Protein AF-A0AAN7K8N2-F1 (afdb_monomer)

Sequence (177 aa):
MSTATYPPPPPYYRLYKDYHQDPQSAPEPPPPIEGTYVCFGGNYTTDDVLPSLEEQGVRQLYPPGPNVDFKKELRSLNRELQLHFLELADVLVERPSQYARRVEEISLIFKNLHHLLNSLRPHQARATIIHILELQIQRRKQAIEDIKSLPAASLTLVQVVPGTLPRNGAHNRNSWL

Organism: NCBI:txid236973

Solvent-accessible surface area (backbone atoms only — not comparable to full-atom values): 11265 Å² total; per-residue (Å²): 132,91,75,70,96,61,81,79,78,72,76,68,69,70,51,51,75,53,35,92,82,35,74,79,60,37,78,76,79,78,76,82,82,79,52,77,46,78,54,98,90,40,83,45,60,65,68,96,64,86,78,54,51,65,82,71,75,39,80,75,88,65,82,88,67,96,80,64,59,59,72,61,51,51,51,51,50,52,53,51,46,52,52,50,53,52,52,40,55,52,31,54,72,77,44,53,89,56,42,64,63,46,52,51,54,48,51,49,49,48,53,47,50,52,49,57,54,58,70,43,45,68,59,50,52,51,53,50,52,52,52,53,51,52,53,51,52,51,52,52,51,50,52,52,51,54,59,59,47,50,60,58,55,50,51,54,54,58,69,70,64,78,83,87,76,86,81,81,75,90,80,90,79,90,80,94,128

Structure (mmCIF, N/CA/C/O backbone):
data_AF-A0AAN7K8N2-F1
#
_entry.id   AF-A0AAN7K8N2-F1
#
lo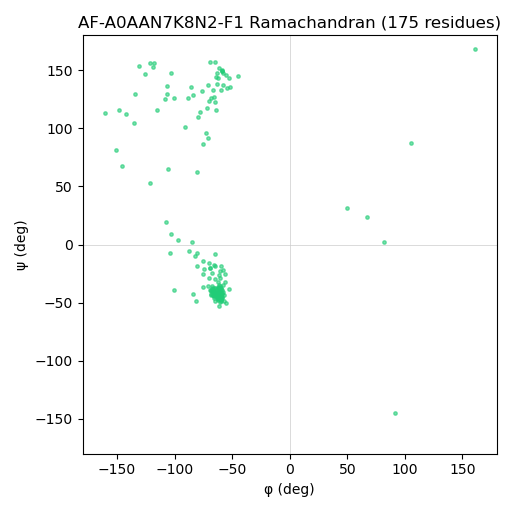op_
_atom_site.group_PDB
_atom_site.id
_atom_site.type_symbol
_atom_site.label_atom_id
_atom_site.label_alt_id
_atom_site.label_comp_id
_atom_site.label_asym_id
_atom_site.label_entity_id
_atom_site.label_seq_id
_atom_site.pdbx_PDB_ins_code
_atom_site.Cartn_x
_atom_site.Cartn_y
_atom_site.Cartn_z
_atom_site.occupancy
_atom_site.B_iso_or_equiv
_atom_site.auth_seq_id
_atom_site.auth_comp_id
_atom_site.auth_asym_id
_atom_site.auth_atom_id
_atom_site.pdbx_PDB_model_num
ATOM 1 N N . MET A 1 1 ? -39.149 8.454 -28.622 1.00 46.94 1 MET A N 1
ATOM 2 C CA . MET A 1 1 ? -37.875 9.148 -28.902 1.00 46.94 1 MET A CA 1
ATOM 3 C C . MET A 1 1 ? -36.758 8.265 -28.381 1.00 46.94 1 MET A C 1
ATOM 5 O O . MET A 1 1 ? -36.717 8.016 -27.187 1.00 46.94 1 MET A O 1
ATOM 9 N N . SER A 1 2 ? -35.958 7.681 -29.270 1.00 52.62 2 SER A N 1
ATOM 10 C CA . SER A 1 2 ? -34.887 6.743 -28.919 1.00 52.62 2 SER A CA 1
ATOM 11 C C . SER A 1 2 ? -33.727 7.496 -28.268 1.00 52.62 2 SER A C 1
ATOM 13 O O . SER A 1 2 ? -32.896 8.082 -28.958 1.00 52.62 2 SER A O 1
ATOM 15 N N . THR A 1 3 ? -33.687 7.521 -26.940 1.00 64.00 3 THR A N 1
ATOM 16 C CA . THR A 1 3 ? -32.540 8.029 -26.184 1.00 64.00 3 THR A CA 1
ATOM 17 C C . THR A 1 3 ? -31.474 6.939 -26.164 1.00 64.00 3 THR A C 1
ATOM 19 O O . THR A 1 3 ? -31.680 5.889 -25.556 1.00 64.00 3 THR A O 1
ATOM 22 N N . ALA A 1 4 ? -30.367 7.143 -26.876 1.00 70.81 4 ALA A N 1
ATOM 23 C CA . ALA A 1 4 ? -29.234 6.225 -26.824 1.00 70.81 4 ALA A CA 1
ATOM 24 C C . ALA A 1 4 ? -28.722 6.090 -25.377 1.00 70.81 4 ALA A C 1
ATOM 26 O O . ALA A 1 4 ? -28.613 7.083 -24.663 1.00 70.81 4 ALA A O 1
ATOM 27 N N . THR A 1 5 ? -28.404 4.863 -24.954 1.00 82.25 5 THR A N 1
ATOM 28 C CA . THR A 1 5 ? -27.908 4.530 -23.603 1.00 82.25 5 THR A CA 1
ATOM 29 C C . THR A 1 5 ? -26.535 5.136 -23.292 1.00 82.25 5 THR A C 1
ATOM 31 O O . THR A 1 5 ? -26.169 5.256 -22.126 1.00 82.25 5 THR A O 1
ATOM 34 N N . TYR A 1 6 ? -25.783 5.548 -24.316 1.00 84.38 6 TYR A N 1
ATOM 35 C CA . TYR A 1 6 ? -24.436 6.099 -24.182 1.00 84.38 6 TYR A CA 1
ATOM 36 C C . TYR A 1 6 ? -24.327 7.470 -24.855 1.00 84.38 6 TYR A C 1
ATOM 38 O O . TYR A 1 6 ? -24.985 7.697 -25.878 1.00 84.38 6 TYR A O 1
ATOM 46 N N . PRO A 1 7 ? -23.501 8.382 -24.307 1.00 85.50 7 PRO A N 1
ATOM 47 C CA . PRO A 1 7 ? -23.274 9.679 -24.921 1.00 85.50 7 PRO A CA 1
ATOM 48 C C . PRO A 1 7 ? -22.622 9.511 -26.302 1.00 85.50 7 PRO A C 1
ATOM 50 O O . PRO A 1 7 ? -21.841 8.577 -26.509 1.00 85.50 7 PRO A O 1
ATOM 53 N N . PRO A 1 8 ? -22.917 10.408 -27.259 1.00 85.19 8 PRO A N 1
ATOM 54 C CA . PRO A 1 8 ? -22.216 10.417 -28.533 1.00 85.19 8 PRO A CA 1
ATOM 55 C C . PRO A 1 8 ? -20.716 10.676 -28.311 1.00 85.19 8 PRO A C 1
ATOM 57 O O . PRO A 1 8 ? -20.343 11.343 -27.340 1.00 85.19 8 PRO A O 1
ATOM 60 N N . PRO A 1 9 ? -19.847 10.179 -29.207 1.00 86.81 9 PRO A N 1
ATOM 61 C CA . PRO A 1 9 ? -18.417 10.422 -29.100 1.00 86.81 9 PRO A CA 1
ATOM 62 C C . PRO A 1 9 ? -18.118 11.931 -29.126 1.00 86.81 9 PRO A C 1
ATOM 64 O O . PRO A 1 9 ? -18.835 12.690 -29.792 1.00 86.81 9 PRO A O 1
ATOM 67 N N . PRO A 1 10 ? -17.047 12.381 -28.446 1.00 86.25 10 PRO A N 1
ATOM 68 C CA . PRO A 1 10 ? -16.622 13.774 -28.481 1.00 86.25 10 PRO A CA 1
ATOM 69 C C . PRO A 1 10 ? -16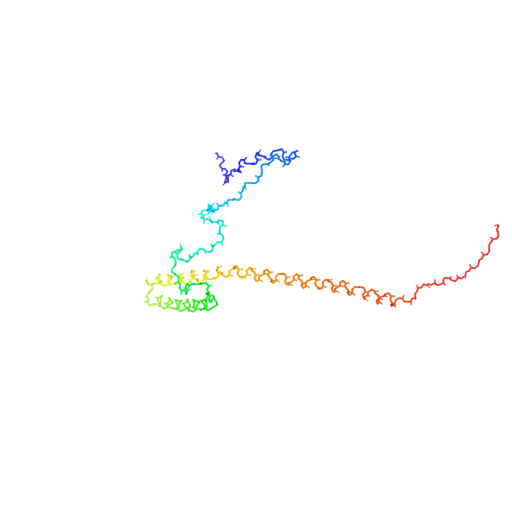.454 14.282 -29.921 1.00 86.25 10 PRO A C 1
ATOM 71 O O . PRO A 1 10 ? -15.949 13.542 -30.766 1.00 86.25 10 PRO A O 1
ATOM 74 N N . PRO A 1 11 ? -16.800 15.546 -30.225 1.00 87.56 11 PRO A N 1
ATOM 75 C CA . PRO A 1 11 ? -16.830 16.069 -31.595 1.00 87.56 11 PRO A CA 1
ATOM 76 C C . PRO A 1 11 ? -15.455 16.127 -32.286 1.00 87.56 11 PRO A C 1
ATOM 78 O O . PRO A 1 11 ? -15.394 16.378 -33.491 1.00 87.56 11 PRO A O 1
ATOM 81 N N . TYR A 1 12 ? -14.366 15.865 -31.554 1.00 83.62 12 TYR A N 1
ATOM 82 C CA . TYR A 1 12 ? -12.986 15.869 -32.043 1.00 83.62 12 TYR A CA 1
ATOM 83 C C . TYR A 1 12 ? -12.737 14.902 -33.208 1.00 83.62 12 TYR A C 1
ATOM 85 O O . TYR A 1 12 ? -11.846 15.157 -34.010 1.00 83.62 12 TYR A O 1
ATOM 93 N N . TYR A 1 13 ? -13.564 13.862 -33.391 1.00 84.50 13 TYR A N 1
ATOM 94 C CA . TYR A 1 13 ? -13.461 12.963 -34.552 1.00 84.50 13 TYR A CA 1
ATOM 95 C C . TYR A 1 13 ? -13.545 13.707 -35.900 1.00 84.50 13 TYR A C 1
ATOM 97 O O . TYR A 1 13 ? -13.013 13.244 -36.905 1.00 84.50 13 TYR A O 1
ATOM 105 N N . ARG A 1 14 ? -14.191 14.884 -35.939 1.00 86.94 14 ARG A N 1
ATOM 106 C CA . ARG A 1 14 ? -14.321 15.706 -37.155 1.00 86.94 14 ARG A CA 1
ATOM 107 C C . ARG A 1 14 ? -13.007 16.345 -37.607 1.00 86.94 14 ARG A C 1
ATOM 109 O O . ARG A 1 14 ? -12.953 16.793 -38.747 1.00 86.94 14 ARG A O 1
ATOM 116 N N . LEU A 1 15 ? -11.995 16.392 -36.740 1.00 84.12 15 LEU A N 1
ATOM 117 C CA . LEU A 1 15 ? -10.676 16.969 -37.020 1.00 84.12 15 LEU A CA 1
ATOM 118 C C . LEU A 1 15 ? -9.764 16.007 -37.806 1.00 84.12 15 LEU A C 1
ATOM 120 O O . LEU A 1 15 ? -8.702 16.407 -38.257 1.00 84.12 15 LEU A O 1
ATOM 124 N N . TYR A 1 16 ? -10.189 14.755 -38.013 1.00 84.81 16 TYR A N 1
ATOM 125 C CA . TYR A 1 16 ? -9.392 13.697 -38.649 1.00 84.81 16 TYR A CA 1
ATOM 126 C C . TYR A 1 16 ? -9.860 13.343 -40.074 1.00 84.81 16 TYR A C 1
ATOM 128 O O . TYR A 1 16 ? -9.569 12.258 -40.569 1.00 84.81 16 TYR A O 1
ATOM 136 N N . LYS A 1 17 ? -10.619 14.224 -40.744 1.00 84.12 17 LYS A N 1
ATOM 137 C CA . LYS A 1 17 ? -11.226 13.935 -42.062 1.00 84.12 17 LYS A CA 1
ATOM 138 C C . LYS A 1 17 ? -10.204 13.737 -43.181 1.00 84.12 17 LYS A C 1
ATOM 140 O O . LYS A 1 17 ? -10.364 12.825 -43.986 1.00 84.12 17 LYS A O 1
ATOM 145 N N . ASP A 1 18 ? -9.165 14.564 -43.198 1.00 86.12 18 ASP A N 1
ATOM 146 C CA . ASP A 1 18 ? -8.212 14.643 -44.310 1.00 86.12 18 ASP A CA 1
ATOM 147 C C . ASP A 1 18 ? -6.886 13.927 -44.006 1.00 86.12 18 ASP A C 1
ATOM 149 O O . ASP A 1 18 ? -5.958 13.968 -44.809 1.00 86.12 18 ASP A O 1
ATOM 153 N N . TYR A 1 19 ? -6.824 13.177 -42.896 1.00 84.19 19 TYR A N 1
ATOM 154 C CA . TYR A 1 19 ? -5.618 12.488 -42.416 1.00 84.19 19 TYR A CA 1
ATOM 155 C C . TYR A 1 19 ? -4.998 11.534 -43.451 1.00 84.19 19 TYR A C 1
ATOM 157 O O . TYR A 1 19 ? -3.785 11.355 -43.504 1.00 84.19 19 TYR A O 1
ATOM 165 N N . HIS A 1 20 ? -5.828 10.921 -44.305 1.00 81.81 20 HIS A N 1
ATOM 166 C CA . HIS A 1 20 ? -5.362 10.050 -45.390 1.00 81.81 20 HIS A CA 1
ATOM 167 C C . HIS A 1 20 ? -4.589 10.794 -46.489 1.00 81.81 20 HIS A C 1
ATOM 169 O O . HIS A 1 20 ? -3.818 10.167 -47.211 1.00 81.81 20 HIS A O 1
ATOM 175 N N . GLN A 1 21 ? -4.836 12.094 -46.651 1.00 87.00 21 GLN A N 1
ATOM 176 C CA . GLN A 1 21 ? -4.238 12.943 -47.683 1.00 87.00 21 GLN A CA 1
ATOM 177 C C . GLN A 1 21 ? -3.095 13.779 -47.103 1.00 87.00 21 GLN A C 1
ATOM 179 O O . GLN A 1 21 ? -2.058 13.919 -47.745 1.00 87.00 21 GLN A O 1
ATOM 184 N N . ASP A 1 22 ? -3.270 14.278 -45.879 1.00 84.31 22 ASP A N 1
ATOM 185 C CA . ASP A 1 22 ? -2.263 15.024 -45.136 1.00 84.31 22 ASP A CA 1
ATOM 186 C C . ASP A 1 22 ? -2.206 14.540 -43.674 1.00 84.31 22 ASP A C 1
ATOM 188 O O . ASP A 1 22 ? -3.067 14.891 -42.866 1.00 84.31 22 ASP A O 1
ATOM 192 N N . PRO A 1 23 ? -1.182 13.754 -43.291 1.00 82.19 23 PRO A N 1
ATOM 193 C CA . PRO A 1 23 ? -1.005 13.297 -41.914 1.00 82.19 23 PRO A CA 1
ATOM 194 C C . PRO A 1 23 ? -0.846 14.427 -40.882 1.00 82.19 23 PRO A C 1
ATOM 196 O O . PRO A 1 23 ? -1.035 14.172 -39.694 1.00 82.19 23 PRO A O 1
ATOM 199 N N . GLN A 1 24 ? -0.507 15.650 -41.312 1.00 82.38 24 GLN A N 1
ATOM 200 C CA . GLN A 1 24 ? -0.394 16.837 -40.454 1.00 82.38 24 GLN A CA 1
ATOM 201 C C . GLN A 1 24 ? -1.727 17.580 -40.279 1.00 82.38 24 GLN A C 1
ATOM 203 O O . GLN A 1 24 ? -1.812 18.513 -39.484 1.00 82.38 24 GLN A O 1
ATOM 208 N N . SER A 1 25 ? -2.790 17.173 -40.985 1.00 82.75 25 SER A N 1
ATOM 209 C CA . SER A 1 25 ? -4.110 17.802 -40.865 1.00 82.75 25 SER A CA 1
ATOM 210 C C . SER A 1 25 ? -4.773 17.534 -39.509 1.00 82.75 25 SER A C 1
ATOM 212 O O . SER A 1 25 ? -5.728 18.217 -39.138 1.00 82.75 25 SER A O 1
ATOM 214 N N . ALA A 1 26 ? -4.327 16.492 -38.803 1.00 85.31 26 ALA A N 1
ATOM 215 C CA . ALA A 1 26 ? -4.845 16.117 -37.500 1.00 85.31 26 ALA A CA 1
ATOM 216 C C . ALA A 1 26 ? -4.134 16.910 -36.392 1.00 85.31 26 ALA A C 1
ATOM 218 O O . ALA A 1 26 ? -2.908 17.002 -36.401 1.00 85.31 26 ALA A O 1
ATOM 219 N N . PRO A 1 27 ? -4.874 17.444 -35.406 1.00 83.62 27 PRO A N 1
ATOM 220 C CA . PRO A 1 27 ? -4.261 18.115 -34.272 1.00 83.62 27 PRO A CA 1
ATOM 221 C C . PRO A 1 27 ? -3.422 17.128 -33.456 1.00 83.62 27 PRO A C 1
ATOM 223 O O . PRO A 1 27 ? -3.800 15.965 -33.273 1.00 83.62 27 PRO A O 1
ATOM 226 N N . GLU A 1 28 ? -2.306 17.619 -32.925 1.00 84.50 28 GLU A N 1
ATOM 227 C CA . GLU A 1 28 ? -1.521 16.890 -31.936 1.00 84.50 28 GLU A CA 1
ATOM 228 C C . GLU A 1 28 ? -2.374 16.578 -30.693 1.00 84.50 28 GLU A C 1
ATOM 230 O O . GLU A 1 28 ? -3.310 17.326 -30.371 1.00 84.50 28 GLU A O 1
ATOM 235 N N . PRO A 1 29 ? -2.098 15.462 -29.991 1.00 84.75 29 PRO A N 1
ATOM 236 C CA . PRO A 1 29 ? -2.781 15.168 -28.742 1.00 84.75 29 PRO A CA 1
ATOM 237 C C . PRO A 1 29 ? -2.611 16.338 -27.760 1.00 84.75 29 PRO A C 1
ATOM 239 O O . PRO A 1 29 ? -1.560 16.983 -27.749 1.00 84.75 29 PRO A O 1
ATOM 242 N N . PRO A 1 30 ? -3.626 16.618 -26.922 1.00 84.81 30 PRO A N 1
ATOM 243 C CA . PRO A 1 30 ? -3.502 17.657 -25.914 1.00 84.81 30 PRO A CA 1
ATOM 244 C C . PRO A 1 30 ? -2.308 17.352 -24.997 1.00 84.81 30 PRO A C 1
ATOM 246 O O . PRO A 1 30 ? -2.018 16.176 -24.743 1.00 84.81 30 PRO A O 1
ATOM 249 N N . PRO A 1 31 ? -1.625 18.389 -24.484 1.00 87.44 31 PRO A N 1
ATOM 250 C CA . PRO A 1 31 ? -0.534 18.185 -23.546 1.00 87.44 31 PRO A CA 1
ATOM 251 C C . PRO A 1 31 ? -1.037 17.428 -22.305 1.00 87.44 31 PRO A C 1
ATOM 253 O O . PRO A 1 31 ? -2.213 17.565 -21.939 1.00 87.44 31 PRO A O 1
ATOM 256 N N . PRO A 1 32 ? -0.174 16.632 -21.647 1.00 86.81 32 PRO A N 1
ATOM 257 C CA . PRO A 1 32 ? -0.509 16.020 -20.370 1.00 86.81 32 PRO A CA 1
ATOM 258 C C . PRO A 1 32 ? -1.011 17.079 -19.386 1.00 86.81 32 PRO A C 1
ATOM 260 O O . PRO A 1 32 ? -0.447 18.167 -19.288 1.00 86.81 32 PRO A O 1
ATOM 263 N N . ILE A 1 33 ? -2.091 16.766 -18.676 1.00 85.88 33 ILE A N 1
ATOM 264 C CA . ILE A 1 33 ? -2.592 17.627 -17.603 1.00 85.88 33 ILE A CA 1
ATOM 265 C C . ILE A 1 33 ? -1.544 17.621 -16.494 1.00 85.88 33 ILE A C 1
ATOM 267 O O . ILE A 1 33 ? -1.106 16.541 -16.119 1.00 85.88 33 ILE A O 1
ATOM 271 N N . GLU A 1 34 ? -1.180 18.788 -15.965 1.00 88.06 34 GLU A N 1
ATOM 272 C CA . GLU A 1 34 ? -0.319 18.935 -14.787 1.00 88.06 34 GLU A CA 1
ATOM 273 C C . GLU A 1 34 ? -1.159 19.374 -13.579 1.00 88.06 34 GLU A C 1
ATOM 275 O O . GLU A 1 34 ? -2.020 20.251 -13.688 1.00 88.06 34 GLU A O 1
ATOM 280 N N . GLY A 1 35 ? -0.917 18.763 -12.419 1.00 86.69 35 GLY A N 1
ATOM 281 C CA . GLY A 1 35 ? -1.617 19.049 -11.170 1.00 86.69 35 GLY A CA 1
ATOM 282 C C . GLY A 1 35 ? -2.851 18.173 -10.941 1.00 86.69 35 GLY A C 1
ATOM 283 O O . GLY A 1 35 ? -2.870 16.982 -11.261 1.00 86.69 35 GLY A O 1
ATOM 284 N N . THR A 1 36 ? -3.881 18.752 -10.320 1.00 86.44 36 THR A N 1
ATOM 285 C CA . THR A 1 36 ? -5.066 18.010 -9.870 1.00 86.44 36 THR A CA 1
ATOM 286 C C . THR A 1 36 ? -6.086 17.830 -10.995 1.00 86.44 36 THR A C 1
ATOM 288 O O . THR A 1 36 ? -6.522 18.803 -11.607 1.00 86.44 36 THR A O 1
ATOM 291 N N . TYR A 1 37 ? -6.537 16.598 -11.225 1.00 89.12 37 TYR A N 1
ATOM 292 C CA . TYR A 1 37 ? -7.572 16.255 -12.198 1.00 89.12 37 TYR A CA 1
ATOM 293 C C . TYR A 1 37 ? -8.644 15.351 -11.585 1.00 89.12 37 TYR A C 1
ATOM 295 O O . TYR A 1 37 ? -8.395 14.617 -10.632 1.00 89.12 37 TYR A O 1
ATOM 303 N N . VAL A 1 38 ? -9.861 15.395 -12.131 1.00 88.00 38 VAL A N 1
ATOM 304 C CA . VAL A 1 38 ? -10.962 14.528 -11.690 1.00 88.00 38 VAL A CA 1
ATOM 305 C C . VAL A 1 38 ? -11.107 13.371 -12.664 1.00 88.00 38 VAL A C 1
ATOM 307 O O . VAL A 1 38 ? -11.274 13.581 -13.864 1.00 88.00 38 VAL A O 1
ATOM 310 N N . CYS A 1 39 ? -11.079 12.146 -12.153 1.00 87.25 39 CYS A N 1
ATOM 311 C CA . CYS A 1 39 ? -11.265 10.936 -12.942 1.00 87.25 39 CYS A CA 1
ATOM 312 C C . CYS A 1 39 ? -12.232 10.001 -12.210 1.00 87.25 39 CYS A C 1
ATOM 314 O O . CYS A 1 39 ? -12.086 9.774 -11.017 1.00 87.25 39 CYS A O 1
ATOM 316 N N . PHE A 1 40 ? -13.271 9.499 -12.884 1.00 86.50 40 PHE A N 1
ATOM 317 C CA . PHE A 1 40 ? -14.276 8.595 -12.289 1.00 86.50 40 PHE A CA 1
ATOM 318 C C . PHE A 1 40 ? -14.883 9.067 -10.947 1.00 86.50 40 PHE A C 1
ATOM 320 O O . PHE A 1 40 ? -15.241 8.255 -10.099 1.00 86.50 40 PHE A O 1
ATOM 327 N N . GLY A 1 41 ? -15.003 10.385 -10.749 1.00 85.69 41 GLY A N 1
ATOM 328 C CA . GLY A 1 41 ? -15.522 10.978 -9.510 1.00 85.69 41 GLY A CA 1
ATOM 329 C C . GLY A 1 41 ? -14.505 11.100 -8.367 1.00 85.69 41 GLY A C 1
ATOM 330 O O . GLY A 1 41 ? -14.877 11.562 -7.292 1.00 85.69 41 GLY A O 1
ATOM 331 N N . GLY A 1 42 ? -13.243 10.721 -8.582 1.00 81.81 42 GLY A N 1
ATOM 332 C CA . GLY A 1 42 ? -12.136 10.945 -7.650 1.00 81.81 42 GLY A CA 1
ATOM 333 C C . GLY A 1 42 ? -11.229 12.093 -8.092 1.00 81.81 42 GLY A C 1
ATOM 334 O O . GLY A 1 42 ? -11.043 12.307 -9.289 1.00 81.81 42 GLY A O 1
ATOM 335 N N . ASN A 1 43 ? -10.648 12.808 -7.127 1.00 84.38 43 ASN A N 1
ATOM 336 C CA . ASN A 1 43 ? -9.596 13.796 -7.373 1.00 84.38 43 ASN A CA 1
ATOM 337 C C . ASN A 1 43 ? -8.234 13.093 -7.343 1.00 84.38 43 ASN A C 1
ATOM 339 O O . ASN A 1 43 ? -7.900 12.427 -6.365 1.00 84.38 43 ASN A O 1
ATOM 343 N N . TYR A 1 44 ? -7.452 13.269 -8.398 1.00 82.88 44 TYR A N 1
ATOM 344 C CA . TYR A 1 44 ? -6.113 12.718 -8.578 1.00 82.88 44 TYR A CA 1
ATOM 345 C C . TYR A 1 44 ? -5.125 13.856 -8.795 1.00 82.88 44 TYR A C 1
ATOM 347 O O . TYR A 1 44 ? -5.516 14.928 -9.242 1.00 82.88 44 TYR A O 1
ATOM 355 N N . THR A 1 45 ? -3.852 13.623 -8.504 1.00 84.50 45 THR A N 1
ATOM 356 C CA . THR A 1 45 ? -2.753 14.539 -8.828 1.00 84.50 45 THR A CA 1
ATOM 357 C C . THR A 1 45 ? -1.781 13.840 -9.772 1.00 84.50 45 THR A C 1
ATOM 359 O O . THR A 1 45 ? -1.700 12.610 -9.786 1.00 84.50 45 THR A O 1
ATOM 362 N N . THR A 1 46 ? -1.066 14.609 -10.587 1.00 83.25 46 THR A N 1
ATOM 363 C CA . THR A 1 46 ? 0.070 14.101 -11.364 1.00 83.25 46 THR A CA 1
ATOM 364 C C . THR A 1 46 ? 1.278 13.736 -10.515 1.00 83.25 46 THR A C 1
ATOM 366 O O . THR A 1 46 ? 2.118 12.965 -10.974 1.00 83.25 46 THR A O 1
ATOM 369 N N . ASP A 1 47 ? 1.376 14.268 -9.298 1.00 79.56 47 ASP A N 1
ATOM 370 C CA . ASP A 1 47 ? 2.470 13.947 -8.388 1.00 79.56 47 ASP A CA 1
ATOM 371 C C . ASP A 1 47 ? 2.232 12.578 -7.740 1.00 79.56 47 ASP A C 1
ATOM 373 O O . ASP A 1 47 ? 1.303 12.400 -6.954 1.00 79.56 47 ASP A O 1
ATOM 377 N N . ASP A 1 48 ? 3.089 11.600 -8.042 1.00 71.38 48 ASP A N 1
ATOM 378 C CA . ASP A 1 48 ? 3.014 10.250 -7.466 1.00 71.38 48 ASP A CA 1
ATOM 379 C C . ASP A 1 48 ? 3.630 10.219 -6.055 1.00 71.38 48 ASP A C 1
ATOM 381 O O . ASP A 1 48 ? 4.662 9.596 -5.791 1.00 71.38 48 ASP A O 1
ATOM 385 N N . VAL A 1 49 ? 3.022 10.979 -5.143 1.00 79.44 49 VAL A N 1
ATOM 386 C CA . VAL A 1 49 ? 3.394 11.024 -3.729 1.00 79.44 49 VAL A CA 1
ATOM 387 C C . VAL A 1 49 ? 2.305 10.333 -2.928 1.00 79.44 49 VAL A C 1
ATOM 389 O O . VAL A 1 49 ? 1.130 10.682 -3.015 1.00 79.44 49 VAL A O 1
ATOM 392 N N . LEU A 1 50 ? 2.698 9.343 -2.125 1.00 82.38 50 LEU A N 1
ATOM 393 C CA . LEU A 1 50 ? 1.794 8.721 -1.166 1.00 82.38 50 LEU A CA 1
ATOM 394 C C . LEU A 1 50 ? 1.382 9.781 -0.125 1.00 82.38 50 LEU A C 1
ATOM 396 O O . LEU A 1 50 ? 2.262 10.239 0.609 1.00 82.38 50 LEU A O 1
ATOM 400 N N . PRO A 1 51 ? 0.093 10.161 -0.034 1.00 84.19 51 PRO A N 1
ATOM 401 C CA . PRO A 1 51 ? -0.358 11.132 0.956 1.00 84.19 51 PRO A CA 1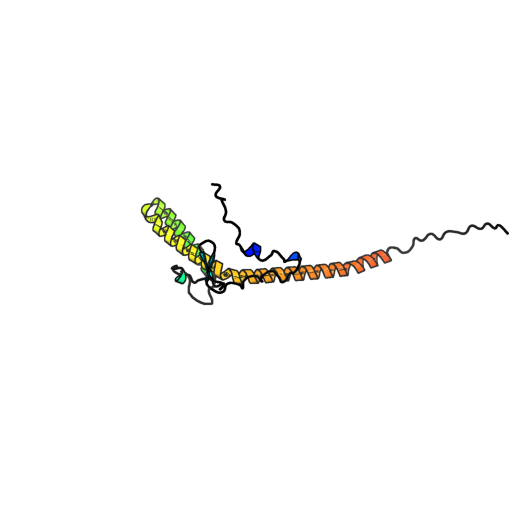
ATOM 402 C C . PRO A 1 51 ? -0.122 10.604 2.365 1.00 84.19 51 PRO A C 1
ATOM 404 O O . PRO A 1 51 ? -0.306 9.408 2.627 1.00 84.19 51 PRO A O 1
ATOM 407 N N . SER A 1 52 ? 0.248 11.500 3.277 1.00 86.12 52 SER A N 1
ATOM 408 C CA . SER A 1 52 ? 0.502 11.122 4.665 1.00 86.12 52 SER A CA 1
ATOM 409 C C . SER A 1 52 ? -0.778 10.623 5.349 1.00 86.12 52 SER A C 1
ATOM 411 O O . SER A 1 52 ? -1.900 10.934 4.942 1.00 86.12 52 SER A O 1
ATOM 413 N N . LEU A 1 53 ? -0.635 9.825 6.412 1.00 88.00 53 LEU A N 1
ATOM 414 C CA . LEU A 1 53 ? -1.792 9.378 7.198 1.00 88.00 53 LEU A CA 1
ATOM 415 C C . LEU A 1 53 ? -2.548 10.561 7.823 1.00 88.00 53 LEU A C 1
ATOM 417 O O . LEU A 1 53 ? -3.776 10.534 7.878 1.00 88.00 53 LEU A O 1
ATOM 421 N N . GLU A 1 54 ? -1.834 11.612 8.232 1.00 86.44 54 GLU A N 1
ATOM 422 C CA . GLU A 1 54 ? -2.426 12.813 8.829 1.00 86.44 54 GLU A CA 1
ATOM 423 C C . GLU A 1 54 ? -3.292 13.590 7.829 1.00 86.44 54 GLU A C 1
ATOM 425 O O . GLU A 1 54 ? -4.410 13.977 8.169 1.00 86.44 54 GLU A O 1
ATOM 430 N N . GLU A 1 55 ? -2.844 13.733 6.576 1.00 84.75 55 GLU A N 1
ATOM 431 C CA . GLU A 1 55 ? -3.637 14.328 5.484 1.00 84.75 55 GLU A CA 1
ATOM 432 C C . GLU A 1 55 ? -4.928 13.551 5.203 1.00 84.75 55 GLU A C 1
ATOM 434 O O . GLU A 1 55 ? -5.935 14.126 4.793 1.00 84.75 55 GLU A O 1
ATOM 439 N N . GLN A 1 56 ? -4.923 12.242 5.458 1.00 84.75 56 GLN A N 1
ATOM 440 C CA . GLN A 1 56 ? -6.095 11.377 5.318 1.00 84.75 56 GLN A CA 1
ATOM 441 C C . GLN A 1 56 ? -6.999 11.385 6.563 1.00 84.75 56 GLN A C 1
ATOM 443 O O . GLN A 1 56 ? -7.983 10.642 6.615 1.00 84.75 56 GLN A O 1
ATOM 448 N N . GLY A 1 57 ? -6.666 12.177 7.589 1.00 87.19 57 GLY A N 1
ATOM 449 C CA . GLY A 1 57 ? -7.376 12.194 8.869 1.00 87.19 57 GLY A CA 1
ATOM 450 C C . GLY A 1 57 ? -7.212 10.898 9.669 1.00 87.19 57 GLY A C 1
ATOM 451 O O . GLY A 1 57 ? -8.073 10.549 10.478 1.00 87.19 57 GLY A O 1
ATOM 452 N N . VAL A 1 58 ? -6.138 10.145 9.426 1.00 91.31 58 VAL A N 1
ATOM 453 C CA . VAL A 1 58 ? -5.856 8.863 10.073 1.00 91.31 58 VAL A CA 1
ATOM 454 C C . VAL A 1 58 ? -4.724 9.036 11.076 1.00 91.31 58 VAL A C 1
ATOM 456 O O . VAL A 1 58 ? -3.646 9.528 10.754 1.00 91.31 58 VAL A O 1
ATOM 459 N N . ARG A 1 59 ? -4.938 8.570 12.308 1.00 92.12 59 ARG A N 1
ATOM 460 C CA . ARG A 1 59 ? -3.881 8.554 13.322 1.00 92.12 59 ARG A CA 1
ATOM 461 C C . ARG A 1 59 ? -2.795 7.546 12.945 1.00 92.12 59 ARG A C 1
ATOM 463 O O . ARG A 1 59 ? -3.074 6.359 12.767 1.00 92.12 59 ARG A O 1
ATOM 470 N N . GLN A 1 60 ? -1.553 8.011 12.909 1.00 93.12 60 GLN A N 1
ATOM 471 C CA . GLN A 1 60 ? -0.393 7.155 12.716 1.00 93.12 60 GLN A CA 1
ATOM 472 C C . GLN A 1 60 ? -0.048 6.380 14.001 1.00 93.12 60 GLN A C 1
ATOM 474 O O . GLN A 1 60 ? -0.001 6.954 15.091 1.00 93.12 60 GLN A O 1
ATOM 479 N N . LEU A 1 61 ? 0.180 5.069 13.871 1.00 92.38 61 LEU A N 1
ATOM 480 C CA . LEU A 1 61 ? 0.449 4.143 14.985 1.00 92.38 61 LEU A CA 1
ATOM 481 C C . LEU A 1 61 ? 1.926 3.733 15.122 1.00 92.38 61 LEU A C 1
ATOM 483 O O . LEU A 1 61 ? 2.295 3.087 16.096 1.00 92.38 61 LEU A O 1
ATOM 487 N N . TYR A 1 62 ? 2.775 4.108 14.168 1.00 90.31 62 TYR A N 1
ATOM 488 C CA . TYR A 1 62 ? 4.210 3.804 14.151 1.00 90.31 62 TYR A CA 1
ATOM 489 C C . TYR A 1 62 ? 5.036 5.105 14.187 1.00 90.31 62 TYR A C 1
ATOM 491 O O . TYR A 1 62 ? 4.526 6.162 13.798 1.00 90.31 62 TYR A O 1
ATOM 499 N N . PRO A 1 63 ? 6.300 5.081 14.648 1.00 87.12 63 PRO A N 1
ATOM 500 C CA . PRO A 1 63 ? 7.094 6.296 14.817 1.00 87.12 63 PRO A CA 1
ATOM 501 C C . PRO A 1 63 ? 7.271 7.063 13.493 1.00 87.12 63 PRO A C 1
ATOM 503 O O . PRO A 1 63 ? 7.615 6.451 12.476 1.00 87.12 63 PRO A O 1
ATOM 506 N N . PRO A 1 64 ? 7.060 8.392 13.482 1.00 80.56 64 PRO A N 1
ATOM 507 C CA . PRO A 1 64 ? 7.325 9.211 12.307 1.00 80.56 64 PRO A CA 1
ATOM 508 C C . PRO A 1 64 ? 8.836 9.336 12.082 1.00 80.56 64 PRO A C 1
ATOM 510 O O . PRO A 1 64 ? 9.601 9.547 13.024 1.00 80.56 64 PRO A O 1
ATOM 513 N N . GLY A 1 65 ? 9.283 9.219 10.832 1.00 76.69 65 GLY A N 1
ATOM 514 C CA . GLY A 1 65 ? 10.679 9.469 10.481 1.00 76.69 65 GLY A CA 1
ATOM 515 C C . GLY A 1 65 ? 11.111 8.867 9.142 1.00 76.69 65 GLY A C 1
ATOM 516 O O . GLY A 1 65 ? 10.404 8.040 8.574 1.00 76.69 65 GLY A O 1
ATOM 517 N N . PRO A 1 66 ? 12.292 9.255 8.633 1.00 72.56 66 PRO A N 1
ATOM 518 C CA . PRO A 1 66 ? 12.803 8.790 7.342 1.00 72.56 66 PRO A CA 1
ATOM 519 C C . PRO A 1 66 ? 13.343 7.350 7.364 1.00 72.56 66 PRO A C 1
ATOM 521 O O . PRO A 1 66 ? 13.555 6.768 6.306 1.00 72.56 66 PRO A O 1
ATOM 524 N N . ASN A 1 67 ? 13.578 6.767 8.545 1.00 78.38 67 ASN A N 1
ATOM 525 C CA . ASN A 1 67 ? 14.208 5.452 8.696 1.00 78.38 67 ASN A CA 1
ATOM 526 C C . ASN A 1 67 ? 13.297 4.464 9.445 1.00 78.38 67 ASN A C 1
ATOM 528 O O . ASN A 1 67 ? 13.675 3.895 10.469 1.00 78.38 67 ASN A O 1
ATOM 532 N N . VAL A 1 68 ? 12.060 4.316 8.965 1.00 84.12 68 VAL A N 1
ATOM 533 C CA . VAL A 1 68 ? 11.103 3.352 9.522 1.00 84.12 68 VAL A CA 1
ATOM 534 C C . VAL A 1 68 ? 11.557 1.933 9.186 1.00 84.12 68 VAL A C 1
ATOM 536 O O . VAL A 1 68 ? 11.699 1.570 8.018 1.00 84.12 68 VAL A O 1
ATOM 539 N N . ASP A 1 69 ? 11.733 1.094 10.207 1.00 90.88 69 ASP A N 1
ATOM 540 C CA . ASP A 1 69 ? 11.904 -0.346 10.010 1.00 90.88 69 ASP A CA 1
ATOM 541 C C . ASP A 1 69 ? 10.549 -0.979 9.667 1.00 90.88 69 ASP A C 1
ATOM 543 O O . ASP A 1 69 ? 9.819 -1.472 10.531 1.00 90.88 69 ASP A O 1
ATOM 547 N N . PHE A 1 70 ? 10.212 -0.975 8.375 1.00 90.81 70 PHE A N 1
ATOM 548 C CA . PHE A 1 70 ? 8.939 -1.494 7.873 1.00 90.81 70 PHE A CA 1
ATOM 549 C C . PHE A 1 70 ? 8.643 -2.919 8.346 1.00 90.81 70 PHE A C 1
ATOM 551 O O . PHE A 1 70 ? 7.499 -3.250 8.648 1.00 90.81 70 PHE A O 1
ATOM 558 N N . LYS A 1 71 ? 9.661 -3.784 8.426 1.00 92.31 71 LYS A N 1
ATOM 559 C CA . LYS A 1 71 ? 9.477 -5.186 8.816 1.00 92.31 71 LYS A CA 1
ATOM 560 C C . LYS A 1 71 ? 9.081 -5.293 10.283 1.00 92.31 71 LYS A C 1
ATOM 562 O O . LYS A 1 71 ? 8.216 -6.104 10.620 1.00 92.31 71 LYS A O 1
ATOM 567 N N . LYS A 1 72 ? 9.731 -4.517 11.149 1.00 94.50 72 LYS A N 1
ATOM 568 C CA . LYS A 1 72 ? 9.406 -4.461 12.575 1.00 94.50 72 LYS A CA 1
ATOM 569 C C . LYS A 1 72 ? 8.008 -3.885 12.792 1.00 94.50 72 LYS A C 1
ATOM 571 O O . LYS A 1 72 ? 7.209 -4.522 13.477 1.00 94.50 72 LYS A O 1
ATOM 576 N N . GLU A 1 73 ? 7.694 -2.756 12.164 1.00 94.62 73 GLU A N 1
ATOM 577 C CA . GLU A 1 73 ? 6.416 -2.065 12.364 1.00 94.62 73 GLU A CA 1
ATOM 578 C C . GLU A 1 73 ? 5.227 -2.861 11.804 1.00 94.62 73 GLU A C 1
ATOM 580 O O . GLU A 1 73 ? 4.239 -3.059 12.510 1.00 94.62 73 GLU A O 1
ATOM 585 N N . LEU A 1 74 ? 5.342 -3.451 10.605 1.00 95.12 74 LEU A N 1
ATOM 586 C CA . LEU A 1 74 ? 4.302 -4.335 10.054 1.00 95.12 74 LEU A CA 1
ATOM 587 C C . LEU A 1 74 ? 4.029 -5.543 10.962 1.00 95.12 74 LEU A C 1
ATOM 589 O O . LEU A 1 74 ? 2.882 -5.953 11.131 1.00 95.12 74 LEU A O 1
ATOM 593 N N . ARG A 1 75 ? 5.074 -6.127 11.565 1.00 96.31 75 ARG A N 1
ATOM 594 C CA . ARG A 1 75 ? 4.911 -7.234 12.521 1.00 96.31 75 ARG A CA 1
ATOM 595 C C . ARG A 1 75 ? 4.255 -6.779 13.817 1.00 96.31 75 ARG A C 1
ATOM 597 O O . ARG A 1 75 ? 3.449 -7.531 14.357 1.00 96.31 75 ARG A O 1
ATOM 604 N N . SER A 1 76 ? 4.615 -5.597 14.311 1.00 96.50 76 SER A N 1
ATOM 605 C CA . SER A 1 76 ? 4.018 -5.013 15.512 1.00 96.50 76 SER A CA 1
ATOM 606 C C . SER A 1 76 ? 2.519 -4.793 15.314 1.00 96.50 76 SER A C 1
ATOM 608 O O . SER A 1 76 ? 1.718 -5.364 16.050 1.00 96.50 76 SER A O 1
ATOM 610 N N . LEU A 1 77 ? 2.138 -4.099 14.238 1.00 96.12 77 LEU A N 1
ATOM 611 C CA . LEU A 1 77 ? 0.740 -3.827 13.898 1.00 96.12 77 LEU A CA 1
ATOM 612 C C . LEU A 1 77 ? -0.065 -5.104 13.624 1.00 96.12 77 LEU A C 1
ATOM 614 O O . LEU A 1 77 ? -1.224 -5.190 14.006 1.00 96.12 77 LEU A O 1
ATOM 618 N N . ASN A 1 78 ? 0.530 -6.127 13.003 1.00 96.38 78 ASN A N 1
ATOM 619 C CA . ASN A 1 78 ? -0.156 -7.408 12.794 1.00 96.38 78 ASN A CA 1
ATOM 620 C C . ASN A 1 78 ? -0.436 -8.136 14.123 1.00 96.38 78 ASN A C 1
ATOM 622 O O . ASN A 1 78 ? -1.504 -8.712 14.306 1.00 96.38 78 ASN A O 1
ATOM 626 N N . ARG A 1 79 ? 0.492 -8.085 15.088 1.00 96.69 79 ARG A N 1
ATOM 627 C CA . ARG A 1 79 ? 0.240 -8.630 16.434 1.00 96.69 79 ARG A CA 1
ATOM 628 C C . ARG A 1 79 ? -0.857 -7.851 17.154 1.00 96.69 79 ARG A C 1
ATOM 630 O O . ARG A 1 79 ? -1.733 -8.460 17.756 1.00 96.69 79 ARG A O 1
ATOM 637 N N . GLU A 1 80 ? -0.828 -6.526 17.058 1.00 96.12 80 GLU A N 1
ATOM 638 C CA . GLU A 1 80 ? -1.857 -5.656 17.629 1.00 96.12 80 GLU A CA 1
ATOM 639 C C . GLU A 1 80 ? -3.239 -5.927 17.014 1.00 96.12 80 GLU A C 1
ATOM 641 O O . GLU A 1 80 ? -4.221 -6.046 17.745 1.00 96.12 80 GLU A O 1
ATOM 646 N N . LEU A 1 81 ? -3.306 -6.130 15.694 1.00 96.50 81 LEU A N 1
ATOM 647 C CA . LEU A 1 81 ? -4.522 -6.520 14.979 1.00 96.50 81 LEU A CA 1
ATOM 648 C C . LEU A 1 81 ? -5.095 -7.843 15.501 1.00 96.50 81 LEU A C 1
ATOM 650 O O . LEU A 1 81 ? -6.299 -7.946 15.720 1.00 96.50 81 LEU A O 1
ATOM 654 N N . GLN A 1 82 ? -4.242 -8.851 15.706 1.00 96.44 82 GLN A N 1
ATOM 655 C CA . GLN A 1 82 ? -4.667 -10.153 16.229 1.00 96.44 82 GLN A CA 1
ATOM 656 C C . GLN A 1 82 ? -5.263 -10.029 17.635 1.00 96.44 82 GLN A C 1
ATOM 658 O O . GLN A 1 82 ? -6.299 -10.633 17.904 1.00 96.44 82 GLN A O 1
ATOM 663 N N . LEU A 1 83 ? -4.657 -9.213 18.505 1.00 96.38 83 LEU A N 1
ATOM 664 C CA . LEU A 1 83 ? -5.193 -8.936 19.841 1.00 96.38 83 LEU A CA 1
ATOM 665 C C . LEU A 1 83 ? -6.566 -8.259 19.766 1.00 96.38 83 LEU A C 1
ATOM 667 O O . LEU A 1 83 ? -7.508 -8.732 20.393 1.00 96.38 83 LEU A O 1
ATOM 671 N N . HIS A 1 84 ? -6.717 -7.226 18.933 1.00 95.25 84 HIS A N 1
ATOM 672 C CA . HIS A 1 84 ? -8.003 -6.540 18.763 1.00 95.25 84 HIS A CA 1
ATOM 673 C C . HIS A 1 84 ? -9.090 -7.461 18.200 1.00 95.25 84 HIS A C 1
ATOM 675 O O . HIS A 1 84 ? -10.263 -7.312 18.535 1.00 95.25 84 HIS A O 1
ATOM 681 N N . PHE A 1 85 ? -8.721 -8.429 17.360 1.00 95.12 85 PHE A N 1
ATOM 682 C CA . PHE A 1 85 ? -9.667 -9.408 16.834 1.00 95.12 85 PHE A CA 1
ATOM 683 C C . PHE A 1 85 ? -10.156 -10.383 17.915 1.00 95.12 85 PHE A C 1
ATOM 685 O O . PHE A 1 85 ? -11.341 -10.711 17.951 1.00 95.12 85 PHE A O 1
ATOM 692 N N . LEU A 1 86 ? -9.268 -10.815 18.817 1.00 95.50 86 LEU A N 1
ATOM 693 C CA . LEU A 1 86 ? -9.646 -11.628 19.977 1.00 95.50 86 LEU A CA 1
ATOM 694 C C . LEU A 1 86 ? -10.540 -10.834 20.936 1.00 95.50 86 LEU A C 1
ATOM 696 O O . LEU A 1 86 ? -11.607 -11.310 21.307 1.00 95.50 86 LEU A O 1
ATOM 700 N N . GLU A 1 87 ? -10.174 -9.588 21.243 1.00 93.62 87 GLU A N 1
ATOM 701 C CA . GLU A 1 87 ? -10.999 -8.705 22.075 1.00 93.62 87 GLU A CA 1
ATOM 702 C C . GLU A 1 87 ? -12.376 -8.440 21.452 1.00 93.62 87 GLU A C 1
ATOM 704 O O . GLU A 1 87 ? -13.374 -8.337 22.163 1.00 93.62 87 GLU A O 1
ATOM 709 N N . LEU A 1 88 ? -12.462 -8.339 20.121 1.00 95.12 88 LEU A N 1
ATOM 710 C CA . LEU A 1 88 ? -13.740 -8.232 19.423 1.00 95.12 88 LEU A CA 1
ATOM 711 C C . LEU A 1 88 ? -14.587 -9.495 19.622 1.00 95.12 88 LEU A C 1
ATOM 713 O O . LEU A 1 88 ? -15.788 -9.370 19.858 1.00 95.12 88 LEU A O 1
ATOM 717 N N . ALA A 1 89 ? -13.991 -10.687 19.548 1.00 94.81 89 ALA A N 1
ATOM 718 C CA . ALA A 1 89 ? -14.707 -11.935 19.802 1.00 94.81 89 ALA A CA 1
ATOM 719 C C . ALA A 1 89 ? -15.276 -11.971 21.231 1.00 94.81 89 ALA A C 1
ATOM 721 O O . ALA A 1 89 ? -16.455 -12.281 21.403 1.00 94.81 89 ALA A O 1
ATOM 722 N N . ASP A 1 90 ? -14.491 -11.554 22.228 1.00 94.44 90 ASP A N 1
ATOM 723 C CA . ASP A 1 90 ? -14.942 -11.461 23.621 1.00 94.44 90 ASP A CA 1
ATOM 724 C C . ASP A 1 90 ? -16.077 -10.436 23.787 1.00 94.44 90 ASP A C 1
ATOM 726 O O . ASP A 1 90 ? -17.104 -10.717 24.410 1.00 94.44 90 ASP A O 1
ATOM 730 N N . VAL A 1 91 ? -15.952 -9.253 23.170 1.00 94.81 91 VAL A N 1
ATOM 731 C CA . VAL A 1 91 ? -16.992 -8.209 23.198 1.00 94.81 91 VAL A CA 1
ATOM 732 C C . VAL A 1 91 ? -18.287 -8.688 22.549 1.00 94.81 91 VAL A C 1
ATOM 734 O O . VAL A 1 91 ? -19.363 -8.378 23.055 1.00 94.81 91 VAL A O 1
ATOM 737 N N . LEU A 1 92 ? -18.219 -9.452 21.459 1.00 94.56 92 LEU A N 1
ATOM 738 C CA . LEU A 1 92 ? -19.411 -9.995 20.804 1.00 94.56 92 LEU A CA 1
ATOM 739 C C . LEU A 1 92 ? -20.162 -10.998 21.690 1.00 94.56 92 LEU A C 1
ATOM 741 O O . LEU A 1 92 ? -21.385 -11.089 21.581 1.00 94.56 92 LEU A O 1
ATOM 745 N N . VAL A 1 93 ? -19.458 -11.711 22.574 1.00 96.00 93 VAL A N 1
ATOM 746 C CA . VAL A 1 93 ? -20.063 -12.645 23.534 1.00 96.00 93 VAL A CA 1
ATOM 747 C C . VAL A 1 93 ? -20.611 -11.908 24.758 1.00 96.00 93 VAL A C 1
ATOM 749 O O . VAL A 1 93 ? -21.755 -12.135 25.146 1.00 96.00 93 VAL A O 1
ATOM 752 N N . GLU A 1 94 ? -19.825 -11.018 25.372 1.00 94.75 94 GLU A N 1
ATOM 753 C CA . GLU A 1 94 ? -20.201 -10.372 26.637 1.00 94.75 94 GLU A CA 1
ATOM 754 C C . GLU A 1 94 ? -21.092 -9.134 26.466 1.00 94.75 94 GLU A C 1
ATOM 756 O O . GLU A 1 94 ? -22.002 -8.895 27.262 1.00 94.75 94 GLU A O 1
ATOM 761 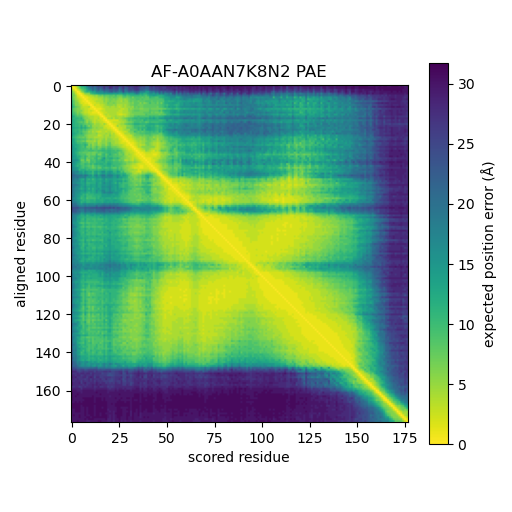N N . ARG A 1 95 ? -20.780 -8.275 25.487 1.00 94.00 95 ARG A N 1
ATOM 762 C CA . ARG A 1 95 ? -21.359 -6.927 25.330 1.00 94.00 95 ARG A CA 1
ATOM 763 C C . ARG A 1 95 ? -21.492 -6.562 23.844 1.00 94.00 95 ARG A C 1
ATOM 765 O O . ARG A 1 95 ? -20.836 -5.622 23.381 1.00 94.00 95 ARG A O 1
ATOM 772 N N . PRO A 1 96 ? -22.371 -7.241 23.084 1.00 91.25 96 PRO A N 1
ATOM 773 C CA . PRO A 1 96 ? -22.438 -7.100 21.630 1.00 91.25 96 PRO A CA 1
ATOM 774 C C . PRO A 1 96 ? -22.753 -5.676 21.159 1.00 91.25 96 PRO A C 1
ATOM 776 O O . PRO A 1 96 ? -22.379 -5.314 20.053 1.00 91.25 96 PRO A O 1
ATOM 779 N N . SER A 1 97 ? -23.372 -4.827 21.984 1.00 93.06 97 SER A N 1
ATOM 780 C CA . SER A 1 97 ? -23.633 -3.418 21.653 1.00 93.06 97 SER A CA 1
ATOM 781 C C . SER A 1 97 ? -22.368 -2.559 21.505 1.00 93.06 97 SER A C 1
ATOM 783 O O . SER A 1 97 ? -22.436 -1.487 20.909 1.00 93.06 97 SER A O 1
ATOM 785 N N . GLN A 1 98 ? -21.215 -3.010 22.010 1.00 91.62 98 GLN A N 1
ATOM 786 C CA . GLN A 1 98 ? -19.956 -2.252 21.992 1.00 91.62 98 GLN A CA 1
ATOM 787 C C . GLN A 1 98 ? -19.018 -2.631 20.832 1.00 91.62 98 GLN A C 1
ATOM 789 O O . GLN A 1 98 ? -17.912 -2.097 20.742 1.00 91.62 98 GLN A O 1
ATOM 794 N N . TYR A 1 99 ? -19.442 -3.518 19.924 1.00 93.31 99 TYR A N 1
ATOM 795 C CA . TYR A 1 99 ? -18.596 -4.023 18.834 1.00 93.31 99 TYR A CA 1
ATOM 796 C C . TYR A 1 99 ? -18.053 -2.916 17.913 1.00 93.31 99 TYR A C 1
ATOM 798 O O . TYR A 1 99 ? -16.919 -3.007 17.447 1.00 93.31 99 TYR A O 1
ATOM 806 N N . ALA A 1 100 ? -18.842 -1.861 17.670 1.00 94.00 100 ALA A N 1
ATOM 807 C CA . ALA A 1 100 ? -18.522 -0.812 16.703 1.00 94.00 100 ALA A CA 1
ATOM 808 C C . ALA A 1 100 ? -17.174 -0.138 16.998 1.00 94.00 100 ALA A C 1
ATOM 810 O O . ALA A 1 100 ? -16.344 0.002 16.103 1.00 94.00 100 ALA A O 1
ATOM 811 N N . ARG A 1 101 ? -16.903 0.163 18.274 1.00 92.12 101 ARG A N 1
ATOM 812 C CA . ARG A 1 101 ? -15.628 0.751 18.706 1.00 92.12 101 ARG A CA 1
ATOM 813 C C . ARG A 1 101 ? -14.436 -0.152 18.377 1.00 92.12 101 ARG A C 1
ATOM 815 O O . ARG A 1 101 ? -13.408 0.327 17.912 1.00 92.12 101 ARG A O 1
ATOM 822 N N . ARG A 1 102 ? -14.575 -1.465 18.581 1.00 91.25 102 ARG A N 1
ATOM 823 C CA . ARG A 1 102 ? -13.511 -2.432 18.266 1.00 91.25 102 ARG A CA 1
ATOM 824 C C . ARG A 1 102 ? -13.262 -2.534 16.767 1.00 91.25 102 ARG A C 1
ATOM 826 O O . ARG A 1 102 ? -12.117 -2.621 16.336 1.00 91.25 102 ARG A O 1
ATOM 833 N N . VAL A 1 103 ? -14.320 -2.466 15.963 1.00 94.88 103 VAL A N 1
ATOM 834 C CA . VAL A 1 103 ? -14.209 -2.444 14.498 1.00 94.88 103 VAL A CA 1
ATOM 835 C C . VAL A 1 103 ? -13.516 -1.169 14.002 1.00 94.88 103 VAL A C 1
ATOM 837 O O . VAL A 1 103 ? -12.722 -1.235 13.061 1.00 94.88 103 VAL A O 1
ATOM 840 N N . GLU A 1 104 ? -13.762 -0.020 14.633 1.00 94.81 104 GLU A N 1
ATOM 841 C CA . GLU A 1 104 ? -13.058 1.233 14.326 1.00 94.81 104 GLU A CA 1
ATOM 842 C C . GLU A 1 104 ? -11.556 1.142 14.636 1.00 94.81 104 GLU A C 1
ATOM 844 O O . GLU A 1 104 ? -10.735 1.518 13.796 1.00 94.81 104 GLU A O 1
ATOM 849 N N . GLU A 1 105 ? -11.186 0.581 15.791 1.00 94.12 105 GLU A N 1
ATOM 850 C CA . GLU A 1 105 ? -9.787 0.334 16.178 1.00 94.12 105 GLU A CA 1
ATOM 851 C C . GLU A 1 105 ? -9.092 -0.615 15.180 1.00 94.12 105 GLU A C 1
ATOM 853 O O . GLU A 1 105 ? -8.011 -0.313 14.671 1.00 94.12 105 GLU A O 1
ATOM 858 N N . ILE A 1 106 ? -9.755 -1.710 14.791 1.00 95.62 106 ILE A N 1
ATOM 859 C CA . ILE A 1 106 ? -9.269 -2.632 13.750 1.00 95.62 106 ILE A CA 1
ATOM 860 C C . ILE A 1 106 ? -9.081 -1.906 12.410 1.00 95.62 106 ILE A C 1
ATOM 862 O O . ILE A 1 106 ? -8.054 -2.061 11.744 1.00 95.62 106 ILE A O 1
ATOM 866 N N . SER A 1 107 ? -10.051 -1.079 12.015 1.00 96.06 107 SER A N 1
ATOM 867 C CA . SER A 1 107 ? -9.991 -0.305 10.771 1.00 96.06 107 SER A CA 1
ATOM 868 C C . SER A 1 107 ? -8.815 0.674 10.769 1.00 96.06 107 SER A C 1
ATOM 870 O O . SER A 1 107 ? -8.164 0.858 9.738 1.00 96.06 107 SER A O 1
ATOM 872 N N . LEU A 1 108 ? -8.504 1.281 11.917 1.00 95.88 108 LEU A N 1
ATOM 873 C CA . LEU A 1 108 ? -7.345 2.154 12.083 1.00 95.88 108 LEU A CA 1
ATOM 874 C C . LEU A 1 108 ? -6.027 1.396 11.870 1.00 95.88 108 LEU A C 1
ATOM 876 O O . LEU A 1 108 ? -5.148 1.886 11.152 1.00 95.88 108 LEU A O 1
ATOM 880 N N . ILE A 1 109 ? -5.902 0.192 12.436 1.00 96.19 109 ILE A N 1
ATOM 881 C CA . ILE A 1 109 ? -4.713 -0.654 12.263 1.00 96.19 109 ILE A CA 1
ATOM 882 C C . ILE A 1 109 ? -4.543 -1.044 10.790 1.00 96.19 109 ILE A C 1
ATOM 884 O O . ILE A 1 109 ? -3.443 -0.929 10.246 1.00 96.19 109 ILE A O 1
ATOM 888 N N . PHE A 1 110 ? -5.627 -1.421 10.102 1.00 96.69 110 PHE A N 1
ATOM 889 C CA . PHE A 1 110 ? -5.577 -1.736 8.671 1.00 96.69 110 PHE A CA 1
ATOM 890 C C . PHE A 1 110 ? -5.127 -0.551 7.817 1.00 96.69 110 PHE A C 1
ATOM 892 O O . PHE A 1 110 ? -4.278 -0.731 6.944 1.00 96.69 110 PHE A O 1
ATOM 899 N N . LYS A 1 111 ? -5.636 0.660 8.073 1.00 95.25 111 LYS A N 1
ATOM 900 C CA . LYS A 1 111 ? -5.193 1.870 7.356 1.00 95.25 111 LYS A CA 1
ATOM 901 C C . LYS A 1 111 ? -3.686 2.103 7.526 1.00 95.25 111 LYS A C 1
ATOM 903 O O . LYS A 1 111 ? -2.995 2.369 6.545 1.00 95.25 111 LYS A O 1
ATOM 908 N N . ASN A 1 112 ? -3.163 1.917 8.739 1.00 95.12 112 ASN A N 1
ATOM 909 C CA . ASN A 1 112 ? -1.731 2.036 9.030 1.00 95.12 112 ASN A CA 1
ATOM 910 C C . ASN A 1 112 ? -0.890 0.955 8.326 1.00 95.12 112 ASN A C 1
ATOM 912 O O . ASN A 1 112 ? 0.133 1.269 7.716 1.00 95.12 112 ASN A O 1
ATOM 916 N N . LEU A 1 113 ? -1.335 -0.306 8.353 1.00 95.56 113 LEU A N 1
ATOM 917 C CA . LEU A 1 113 ? -0.689 -1.408 7.629 1.00 95.56 113 LEU A CA 1
ATOM 918 C C . LEU A 1 113 ? -0.650 -1.143 6.120 1.00 95.56 113 LEU A C 1
ATOM 920 O O . LEU A 1 113 ? 0.398 -1.294 5.489 1.00 95.56 113 LEU A O 1
ATOM 924 N N . HIS A 1 114 ? -1.775 -0.717 5.542 1.00 94.69 114 HIS A N 1
ATOM 925 C CA . HIS A 1 114 ? -1.867 -0.380 4.125 1.00 94.69 114 HIS A CA 1
ATOM 926 C C . HIS A 1 114 ? -0.929 0.757 3.746 1.00 94.69 114 HIS A C 1
ATOM 928 O O . HIS A 1 114 ? -0.267 0.673 2.712 1.00 94.69 114 HIS A O 1
ATOM 934 N N . HIS A 1 115 ? -0.837 1.789 4.581 1.00 93.12 115 HIS A N 1
ATOM 935 C CA . HIS A 1 115 ? 0.086 2.885 4.346 1.00 93.12 115 HIS A CA 1
ATOM 936 C C . HIS A 1 115 ? 1.544 2.398 4.320 1.00 93.12 115 HIS A C 1
ATOM 938 O O . HIS A 1 115 ? 2.233 2.644 3.334 1.00 93.12 115 HIS A O 1
ATOM 944 N N . LEU A 1 116 ? 1.988 1.612 5.312 1.00 92.75 116 LEU A N 1
ATOM 945 C CA . LEU A 1 116 ? 3.347 1.043 5.324 1.00 92.75 116 LEU A CA 1
ATOM 946 C C . LEU A 1 116 ? 3.640 0.167 4.094 1.00 92.75 116 LEU A C 1
ATOM 948 O O . LEU A 1 116 ? 4.725 0.248 3.517 1.00 92.75 116 LEU A O 1
ATOM 952 N N . LEU A 1 117 ? 2.679 -0.658 3.667 1.00 93.38 117 LEU A N 1
ATOM 953 C CA . LEU A 1 117 ? 2.815 -1.472 2.454 1.00 93.38 117 LEU A CA 1
ATOM 954 C C . LEU A 1 117 ? 2.890 -0.610 1.190 1.00 93.38 117 LEU A C 1
ATOM 956 O O . LEU A 1 117 ? 3.681 -0.899 0.292 1.00 93.38 117 LEU A O 1
ATOM 960 N N . ASN A 1 118 ? 2.100 0.461 1.122 1.00 92.19 118 ASN A N 1
ATOM 961 C CA . ASN A 1 118 ? 2.149 1.398 0.008 1.00 92.19 118 ASN A CA 1
ATOM 962 C C . ASN A 1 118 ? 3.504 2.113 -0.059 1.00 92.19 118 ASN A C 1
ATOM 964 O O . ASN A 1 118 ? 4.082 2.199 -1.141 1.00 92.19 118 ASN A O 1
ATOM 968 N N . SER A 1 119 ? 4.070 2.514 1.084 1.00 90.06 119 SER A N 1
ATOM 969 C CA . SER A 1 119 ? 5.416 3.098 1.156 1.00 90.06 119 SER A CA 1
ATOM 970 C C . SER A 1 119 ? 6.518 2.136 0.683 1.00 90.06 119 SER A C 1
ATOM 972 O O . SER A 1 119 ? 7.560 2.577 0.203 1.00 90.06 119 SER A O 1
ATOM 974 N N . LEU A 1 120 ? 6.303 0.817 0.770 1.00 90.69 120 LEU A N 1
ATOM 975 C CA . LEU A 1 120 ? 7.252 -0.196 0.292 1.00 90.69 120 LEU A CA 1
ATOM 976 C C . LEU A 1 120 ? 7.196 -0.445 -1.223 1.00 90.69 120 LEU A C 1
ATOM 978 O O . LEU A 1 120 ? 8.160 -0.986 -1.778 1.00 90.69 120 LEU A O 1
ATOM 982 N N . ARG A 1 121 ? 6.120 -0.058 -1.923 1.00 92.12 121 ARG A N 1
ATOM 983 C CA . ARG A 1 121 ? 5.969 -0.375 -3.357 1.00 92.12 121 ARG A CA 1
ATOM 984 C C . ARG A 1 121 ? 7.098 0.156 -4.243 1.00 92.12 121 ARG A C 1
ATOM 986 O O . ARG A 1 121 ? 7.560 -0.612 -5.088 1.00 92.12 121 ARG A O 1
ATOM 993 N N . PRO A 1 122 ? 7.622 1.383 -4.056 1.00 91.19 122 PRO A N 1
ATOM 994 C CA . PRO A 1 122 ? 8.756 1.858 -4.848 1.00 91.19 122 PRO A CA 1
ATOM 995 C C . PRO A 1 122 ? 10.014 0.997 -4.662 1.00 91.19 122 PRO A C 1
ATOM 997 O O . PRO A 1 122 ? 10.740 0.737 -5.622 1.00 91.19 122 PRO A O 1
ATOM 1000 N N . HIS A 1 123 ? 10.271 0.505 -3.443 1.00 91.00 123 HIS A N 1
ATOM 1001 C CA . HIS A 1 123 ? 11.384 -0.413 -3.176 1.00 91.00 123 HIS A CA 1
ATOM 1002 C C . HIS A 1 123 ? 11.175 -1.762 -3.871 1.00 91.00 123 HIS A C 1
ATOM 1004 O O . HIS A 1 123 ? 12.102 -2.279 -4.498 1.00 91.00 123 HIS A O 1
ATOM 1010 N N . GLN A 1 124 ? 9.955 -2.301 -3.813 1.00 93.81 124 GLN A N 1
ATOM 1011 C CA . GLN A 1 124 ? 9.588 -3.544 -4.489 1.00 93.81 124 GLN A CA 1
ATOM 1012 C C . GLN A 1 124 ? 9.726 -3.436 -6.013 1.00 93.81 124 GLN A C 1
ATOM 1014 O O . GLN A 1 124 ? 10.266 -4.347 -6.642 1.00 93.81 124 GLN A O 1
ATOM 1019 N N . ALA A 1 125 ? 9.269 -2.332 -6.611 1.00 95.44 125 ALA A N 1
ATOM 1020 C CA . ALA A 1 125 ? 9.377 -2.092 -8.047 1.00 95.44 125 ALA A CA 1
ATOM 1021 C C . ALA A 1 125 ? 10.846 -2.086 -8.495 1.00 95.44 125 ALA A C 1
ATOM 1023 O O . ALA A 1 125 ? 11.206 -2.787 -9.440 1.00 95.44 125 ALA A O 1
ATOM 1024 N N . ARG A 1 126 ? 11.721 -1.391 -7.755 1.00 96.50 126 ARG A N 1
ATOM 1025 C CA . ARG A 1 126 ? 13.170 -1.401 -8.014 1.00 96.50 126 ARG A CA 1
ATOM 1026 C C . ARG A 1 126 ? 13.769 -2.802 -7.915 1.00 96.50 126 ARG A C 1
ATOM 1028 O O . ARG A 1 126 ? 14.476 -3.217 -8.828 1.00 96.50 126 ARG A O 1
ATOM 1035 N N . ALA A 1 127 ? 13.460 -3.546 -6.852 1.00 96.75 127 ALA A N 1
ATOM 1036 C CA . ALA A 1 127 ? 13.944 -4.919 -6.686 1.00 96.75 127 ALA A CA 1
ATOM 1037 C C . ALA A 1 127 ? 13.463 -5.842 -7.819 1.00 96.75 127 ALA A C 1
ATOM 1039 O O . ALA A 1 127 ? 14.219 -6.674 -8.314 1.00 96.75 127 ALA A O 1
ATOM 1040 N N . THR A 1 128 ? 12.226 -5.649 -8.276 1.00 98.06 128 THR A N 1
ATOM 1041 C CA . THR A 1 128 ? 11.642 -6.404 -9.389 1.00 98.06 128 THR A CA 1
ATOM 1042 C C . THR A 1 128 ? 12.360 -6.093 -10.702 1.00 98.06 128 THR A C 1
ATOM 1044 O O . THR A 1 128 ? 12.694 -7.011 -11.445 1.00 98.06 128 THR A O 1
ATOM 1047 N N . ILE A 1 129 ? 12.663 -4.819 -10.976 1.00 98.19 129 ILE A N 1
ATOM 1048 C CA . ILE A 1 129 ? 13.437 -4.417 -12.159 1.00 98.19 129 ILE A CA 1
ATOM 1049 C C . ILE A 1 129 ? 14.837 -5.033 -12.124 1.00 98.19 129 ILE A C 1
ATOM 1051 O O . ILE A 1 129 ? 15.268 -5.603 -13.123 1.00 98.19 129 ILE A O 1
ATOM 1055 N N . ILE A 1 130 ? 15.526 -4.969 -10.981 1.00 98.12 130 ILE A N 1
ATOM 1056 C CA . ILE A 1 130 ? 16.850 -5.586 -10.809 1.00 98.12 130 ILE A CA 1
ATOM 1057 C C . ILE A 1 130 ? 16.783 -7.076 -11.150 1.00 98.12 130 ILE A C 1
ATOM 1059 O O . ILE A 1 130 ? 17.541 -7.546 -11.995 1.00 98.12 130 ILE A O 1
ATOM 1063 N N . HIS A 1 131 ? 15.814 -7.792 -10.579 1.00 98.12 131 HIS A N 1
ATOM 1064 C CA . HIS A 1 131 ? 15.636 -9.216 -10.833 1.00 98.12 131 HIS A CA 1
ATOM 1065 C C . HIS A 1 131 ? 15.376 -9.529 -12.318 1.00 98.12 131 HIS A C 1
ATOM 1067 O O . HIS A 1 131 ? 15.954 -10.460 -12.881 1.00 98.12 131 HIS A O 1
ATOM 1073 N N . ILE A 1 132 ? 14.542 -8.727 -12.988 1.00 98.44 132 ILE A N 1
ATOM 1074 C CA . ILE A 1 132 ? 14.286 -8.870 -14.427 1.00 98.44 132 ILE A CA 1
ATOM 1075 C C . ILE A 1 132 ? 15.580 -8.687 -15.230 1.00 98.44 132 ILE A C 1
ATOM 1077 O O . ILE A 1 132 ? 15.845 -9.462 -16.151 1.00 98.44 132 ILE A O 1
ATOM 1081 N N . LEU A 1 133 ? 16.395 -7.687 -14.891 1.00 98.50 133 LEU A N 1
ATOM 1082 C CA . LEU A 1 133 ? 17.658 -7.419 -15.581 1.00 98.50 133 LEU A CA 1
ATOM 1083 C C . LEU A 1 133 ? 18.679 -8.544 -15.364 1.00 98.50 133 LEU A C 1
ATOM 1085 O O . LEU A 1 133 ? 19.340 -8.962 -16.316 1.00 98.50 133 LEU A O 1
ATOM 1089 N N . GLU A 1 134 ? 18.769 -9.094 -14.154 1.00 98.38 134 GLU A N 1
ATOM 1090 C CA . GLU A 1 134 ? 19.610 -10.258 -13.852 1.00 98.38 134 GLU A CA 1
ATOM 1091 C C . GLU A 1 134 ? 19.216 -11.473 -14.702 1.00 98.38 134 GLU A C 1
ATOM 1093 O O . GLU A 1 134 ? 20.073 -12.096 -15.338 1.00 98.38 134 GLU A O 1
ATOM 1098 N N . LEU A 1 135 ? 17.912 -11.757 -14.806 1.00 98.25 135 LEU A N 1
ATOM 1099 C CA . LEU A 1 135 ? 17.391 -12.826 -15.660 1.00 98.25 135 LEU A CA 1
ATOM 1100 C C . LEU A 1 135 ? 17.723 -12.596 -17.140 1.00 98.25 135 LEU A C 1
ATOM 1102 O O . LEU A 1 135 ? 18.070 -13.539 -17.855 1.00 98.25 135 LEU A O 1
ATOM 1106 N N . GLN A 1 136 ? 17.640 -11.354 -17.623 1.00 98.12 136 GLN A N 1
ATOM 1107 C CA . GLN A 1 136 ? 18.015 -11.020 -19.000 1.00 98.12 136 GLN A CA 1
ATOM 1108 C C . GLN A 1 136 ? 19.507 -11.256 -19.259 1.00 98.12 136 GLN A C 1
ATOM 1110 O O . GLN A 1 136 ? 19.865 -11.807 -20.303 1.00 98.12 136 GLN A O 1
ATOM 1115 N N . ILE A 1 137 ? 20.376 -10.883 -18.317 1.00 98.19 137 ILE A N 1
ATOM 1116 C CA . ILE A 1 137 ? 21.820 -11.134 -18.411 1.00 98.19 137 ILE A CA 1
ATOM 1117 C C . ILE A 1 137 ? 22.090 -12.638 -18.454 1.00 98.19 137 ILE A C 1
ATOM 1119 O O . ILE A 1 137 ? 22.852 -13.095 -19.307 1.00 98.19 137 ILE A O 1
ATOM 1123 N N . GLN A 1 138 ? 21.450 -13.414 -17.579 1.00 98.00 138 GLN A N 1
ATOM 1124 C CA . GLN A 1 138 ? 21.616 -14.864 -17.537 1.00 98.00 138 GLN A CA 1
ATOM 1125 C C . GLN A 1 138 ? 21.178 -15.524 -18.851 1.00 98.00 138 GLN A C 1
ATOM 1127 O O . GLN A 1 138 ? 21.928 -16.321 -19.411 1.00 98.00 138 GLN A O 1
ATOM 1132 N N . ARG A 1 139 ? 20.022 -15.130 -19.404 1.00 97.38 139 ARG A N 1
ATOM 1133 C CA . ARG A 1 139 ? 19.5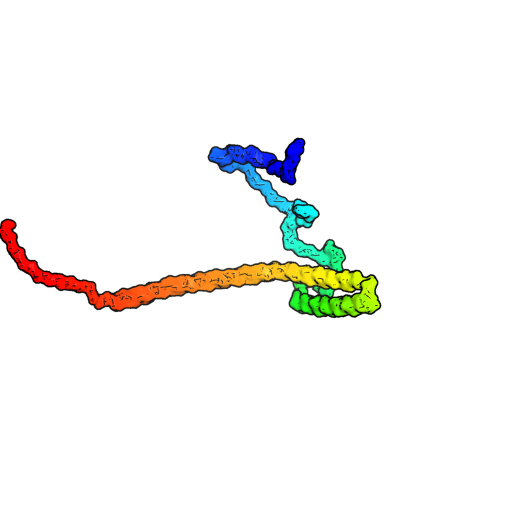46 -15.620 -20.711 1.00 97.38 139 ARG A CA 1
ATOM 1134 C C . ARG A 1 139 ? 20.525 -15.307 -21.840 1.00 97.38 139 ARG A C 1
ATOM 1136 O O . ARG A 1 139 ? 20.792 -16.168 -22.670 1.00 97.38 139 ARG A O 1
ATOM 1143 N N . ARG A 1 140 ? 21.083 -14.092 -21.870 1.00 97.19 140 ARG A N 1
ATOM 1144 C CA . ARG A 1 140 ? 22.078 -13.702 -22.885 1.00 97.19 140 ARG A CA 1
ATOM 1145 C C . ARG A 1 140 ? 23.375 -14.497 -22.751 1.00 97.19 140 ARG A C 1
ATOM 1147 O O . ARG A 1 140 ? 23.933 -14.896 -23.766 1.00 97.19 140 ARG A O 1
ATOM 1154 N N . LYS A 1 141 ? 23.842 -14.751 -21.525 1.00 97.06 141 LYS A N 1
ATOM 1155 C CA . LYS A 1 141 ? 25.024 -15.593 -21.279 1.00 97.06 141 LYS A CA 1
ATOM 1156 C C . LYS A 1 141 ? 24.804 -17.023 -21.769 1.00 97.06 141 LYS A C 1
ATOM 1158 O O . LYS A 1 141 ? 25.658 -17.523 -22.491 1.00 97.06 141 LYS A O 1
ATOM 1163 N N . GLN A 1 142 ? 23.649 -17.614 -21.455 1.00 96.12 142 GLN A N 1
ATOM 1164 C CA . GLN A 1 142 ? 23.292 -18.951 -21.930 1.00 96.12 142 GLN A CA 1
ATOM 1165 C C . GLN A 1 142 ? 23.266 -19.007 -23.460 1.00 96.12 142 GLN A C 1
ATOM 1167 O O . GLN A 1 142 ? 23.928 -19.848 -24.049 1.00 96.12 142 GLN A O 1
ATOM 1172 N N . ALA A 1 143 ? 22.607 -18.047 -24.117 1.00 94.69 143 ALA A N 1
ATOM 1173 C CA . ALA A 1 143 ? 22.560 -18.001 -25.578 1.00 94.69 143 ALA A CA 1
ATOM 1174 C C . ALA A 1 143 ? 23.959 -17.891 -26.219 1.00 94.69 143 ALA A C 1
ATOM 1176 O O . ALA A 1 143 ? 24.214 -18.494 -27.258 1.00 94.69 143 ALA A O 1
ATOM 1177 N N . ILE A 1 144 ? 24.884 -17.139 -25.607 1.00 94.69 144 ILE A N 1
ATOM 1178 C CA . ILE A 1 144 ? 26.277 -17.055 -26.075 1.00 94.69 144 ILE A CA 1
ATOM 1179 C C . ILE A 1 144 ? 26.992 -18.402 -25.918 1.00 94.69 144 ILE A C 1
ATOM 1181 O O . ILE A 1 144 ? 27.757 -18.787 -26.800 1.00 94.69 144 ILE A O 1
ATOM 1185 N N . GLU A 1 145 ? 26.786 -19.098 -24.803 1.00 93.75 145 GLU A N 1
ATOM 1186 C CA . GLU A 1 145 ? 27.370 -20.419 -24.561 1.00 93.75 145 GLU A CA 1
ATOM 1187 C C . GLU A 1 145 ? 26.827 -21.463 -25.541 1.00 93.75 145 GLU A C 1
ATOM 1189 O O . GLU A 1 145 ? 27.613 -22.172 -26.172 1.00 93.75 145 GLU A O 1
ATOM 1194 N N . ASP A 1 146 ? 25.515 -21.462 -25.775 1.00 91.75 146 ASP A N 1
ATOM 1195 C CA . ASP A 1 146 ? 24.858 -22.320 -26.757 1.00 91.75 146 ASP A CA 1
ATOM 1196 C C . ASP A 1 146 ? 25.459 -22.085 -28.154 1.00 91.75 146 ASP A C 1
ATOM 1198 O O . ASP A 1 146 ? 25.912 -23.029 -28.803 1.00 91.75 146 ASP A O 1
ATOM 1202 N N . ILE A 1 147 ? 25.591 -20.819 -28.580 1.00 90.81 147 ILE A N 1
ATOM 1203 C CA . ILE A 1 147 ? 26.229 -20.457 -29.858 1.00 90.81 147 ILE A CA 1
ATOM 1204 C C . ILE A 1 147 ? 27.689 -20.925 -29.920 1.00 90.81 147 ILE A C 1
ATOM 1206 O O . ILE A 1 147 ? 28.125 -21.404 -30.963 1.00 90.81 147 ILE A O 1
ATOM 1210 N N . LYS A 1 148 ? 28.459 -20.813 -28.832 1.00 86.56 148 LYS A N 1
ATOM 1211 C CA . LYS A 1 148 ? 29.860 -21.275 -28.786 1.00 86.56 148 LYS A CA 1
ATOM 1212 C C . LYS A 1 148 ? 29.992 -22.798 -28.820 1.00 86.56 148 LYS A C 1
ATOM 1214 O O . LYS A 1 148 ? 30.996 -23.299 -29.324 1.00 86.56 148 LYS A O 1
ATOM 1219 N N . SER A 1 149 ? 29.007 -23.531 -28.308 1.00 79.81 149 SER A N 1
ATOM 1220 C CA . SER A 1 149 ? 29.008 -24.998 -28.316 1.00 79.81 149 SER A CA 1
ATOM 1221 C C . SER A 1 149 ? 28.697 -25.594 -29.701 1.00 79.81 149 SER A C 1
ATOM 1223 O O . SER A 1 149 ? 29.175 -26.682 -30.026 1.00 79.81 149 SER A O 1
ATOM 1225 N N . LEU A 1 150 ? 27.982 -24.856 -30.564 1.00 70.50 150 LEU A N 1
ATOM 1226 C CA . LEU A 1 150 ? 27.611 -25.291 -31.920 1.00 70.50 150 LEU A CA 1
ATOM 1227 C C . LEU A 1 150 ? 28.820 -25.552 -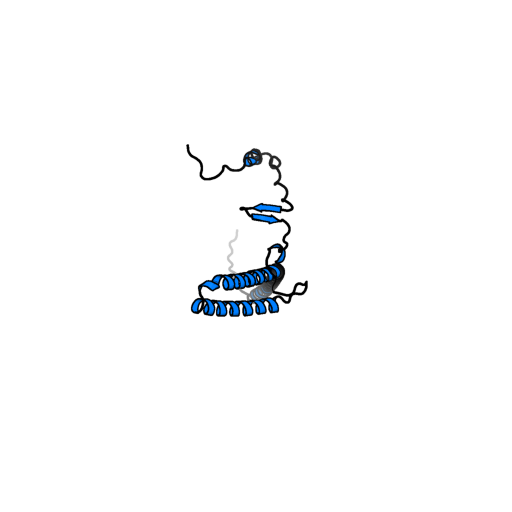32.854 1.00 70.50 150 LEU A C 1
ATOM 1229 O O . LEU A 1 150 ? 28.845 -26.607 -33.496 1.00 70.50 150 LEU A O 1
ATOM 1233 N N . PRO A 1 151 ? 29.849 -24.679 -32.945 1.00 65.19 151 PRO A N 1
ATOM 1234 C CA . PRO A 1 151 ? 31.078 -24.955 -33.693 1.00 65.19 151 PRO A CA 1
ATOM 1235 C C . PRO A 1 151 ? 31.838 -26.187 -33.196 1.00 65.19 151 PRO A C 1
ATOM 1237 O O . PRO A 1 151 ? 32.367 -26.946 -34.000 1.00 65.19 151 PRO A O 1
ATOM 1240 N N . ALA A 1 152 ? 31.885 -26.417 -31.880 1.00 57.38 152 ALA A N 1
ATOM 1241 C CA . ALA A 1 152 ? 32.593 -27.560 -31.304 1.00 57.38 152 ALA A CA 1
ATOM 1242 C C . ALA A 1 152 ? 31.908 -28.895 -31.647 1.00 57.38 152 ALA A C 1
ATOM 1244 O O . ALA A 1 152 ? 32.588 -29.870 -31.973 1.00 57.38 152 ALA A O 1
ATOM 1245 N N . ALA A 1 153 ? 30.571 -28.922 -31.641 1.00 57.97 153 ALA A N 1
ATOM 1246 C CA . ALA A 1 153 ? 29.767 -30.081 -32.036 1.00 57.97 153 ALA A CA 1
ATOM 1247 C C . ALA A 1 153 ? 29.802 -30.345 -33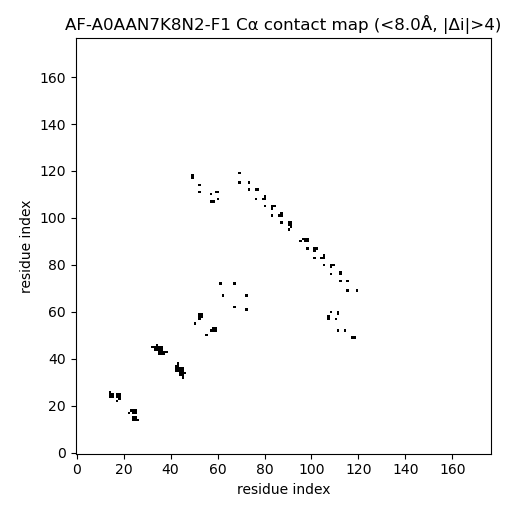.556 1.00 57.97 153 ALA A C 1
ATOM 1249 O O . ALA A 1 153 ? 29.822 -31.490 -34.005 1.00 57.97 153 ALA A O 1
ATOM 1250 N N . SER A 1 154 ? 29.841 -29.287 -34.370 1.00 58.47 154 SER A N 1
ATOM 1251 C CA . SER A 1 154 ? 29.938 -29.418 -35.831 1.00 58.47 154 SER A CA 1
ATOM 1252 C C . SER A 1 154 ? 31.346 -29.805 -36.297 1.00 58.47 154 SER A C 1
ATOM 1254 O O . SER A 1 154 ? 31.473 -30.636 -37.193 1.00 58.47 154 SER A O 1
ATOM 1256 N N . LEU A 1 155 ? 32.409 -29.307 -35.655 1.00 57.12 155 LEU A N 1
ATOM 1257 C CA . LEU A 1 155 ? 33.790 -29.738 -35.919 1.00 57.12 155 LEU A CA 1
ATOM 1258 C C . LEU A 1 155 ? 34.027 -31.208 -35.547 1.00 57.12 155 LEU A C 1
ATOM 1260 O O . LEU A 1 155 ? 34.711 -31.916 -36.284 1.00 57.12 155 LEU A O 1
ATOM 1264 N N . THR A 1 156 ? 33.430 -31.693 -34.455 1.00 57.03 156 THR A N 1
ATOM 1265 C CA . THR A 1 156 ? 33.479 -33.124 -34.105 1.00 57.03 156 THR A CA 1
ATOM 1266 C C . THR A 1 156 ? 32.724 -33.984 -35.120 1.00 57.03 156 THR A C 1
ATOM 1268 O O . THR A 1 156 ? 33.249 -35.013 -35.535 1.00 57.03 156 THR A O 1
ATOM 1271 N N . LEU A 1 157 ? 31.558 -33.550 -35.611 1.00 56.62 157 LEU A N 1
ATOM 1272 C CA . LEU A 1 157 ? 30.839 -34.248 -36.689 1.00 56.62 157 LEU A CA 1
ATOM 1273 C C . LEU A 1 157 ? 31.619 -34.282 -38.014 1.00 56.62 157 LEU A C 1
ATOM 1275 O O . LEU A 1 157 ? 31.651 -35.319 -38.671 1.00 56.62 157 LEU A O 1
ATOM 1279 N N . VAL A 1 158 ? 32.286 -33.187 -38.394 1.00 58.28 158 VAL A N 1
ATOM 1280 C CA . VAL A 1 158 ? 33.105 -33.131 -39.620 1.00 58.28 158 VAL A CA 1
ATOM 1281 C C . VAL A 1 158 ? 34.338 -34.038 -39.519 1.00 58.28 158 VAL A C 1
ATOM 1283 O O . VAL A 1 158 ? 34.703 -34.672 -40.506 1.00 58.28 158 VAL A O 1
ATOM 1286 N N . GLN A 1 159 ? 34.954 -34.172 -38.339 1.00 55.28 159 GLN A N 1
ATOM 1287 C CA . GLN A 1 159 ? 36.071 -35.105 -38.140 1.00 55.28 159 GLN A CA 1
ATOM 1288 C C . GLN A 1 159 ? 35.651 -36.584 -38.075 1.00 55.28 159 GLN A C 1
ATOM 1290 O O . GLN A 1 159 ? 36.481 -37.451 -38.336 1.00 55.28 159 GLN A O 1
ATOM 1295 N N . VAL A 1 160 ? 34.381 -36.886 -37.776 1.00 54.91 160 VAL A N 1
ATOM 1296 C CA . VAL A 1 160 ? 33.838 -38.261 -37.739 1.00 54.91 160 VAL A CA 1
ATOM 1297 C C . VAL A 1 160 ? 33.445 -38.785 -39.133 1.00 54.91 160 VAL A C 1
ATOM 1299 O O . VAL A 1 160 ? 33.261 -39.990 -39.293 1.00 54.91 160 VAL A O 1
ATOM 1302 N N . VAL A 1 161 ? 33.423 -37.943 -40.178 1.00 51.69 161 VAL A N 1
ATOM 1303 C CA . VAL A 1 161 ? 33.203 -38.377 -41.575 1.00 51.69 161 VAL A CA 1
ATOM 1304 C C . VAL A 1 161 ? 34.496 -38.342 -42.421 1.00 51.69 161 VAL A C 1
ATOM 1306 O O . VAL A 1 161 ? 34.573 -37.592 -43.395 1.00 51.69 161 VAL A O 1
ATOM 1309 N N . PRO A 1 162 ? 35.538 -39.153 -42.143 1.00 48.91 162 PRO A N 1
ATOM 1310 C CA . PRO A 1 162 ? 36.577 -39.418 -43.123 1.00 48.91 162 PRO A CA 1
ATOM 1311 C C . PRO A 1 162 ? 36.201 -40.663 -43.940 1.00 48.91 162 PRO A C 1
ATOM 1313 O O . PRO A 1 162 ? 36.403 -41.796 -43.515 1.00 48.91 162 PRO A O 1
ATOM 1316 N N . GLY A 1 163 ? 35.691 -40.445 -45.153 1.00 53.56 163 GLY A N 1
ATOM 1317 C CA . GLY A 1 163 ? 35.787 -41.432 -46.233 1.00 53.56 163 GLY A CA 1
ATOM 1318 C C . GLY A 1 163 ? 34.516 -42.207 -46.573 1.00 53.56 163 GLY A C 1
ATOM 1319 O O . GLY A 1 163 ? 34.350 -43.345 -46.162 1.00 53.56 163 GLY A O 1
ATOM 1320 N N . THR A 1 164 ? 33.691 -41.652 -47.461 1.00 50.06 164 THR A N 1
ATOM 1321 C CA . THR A 1 164 ? 32.892 -42.439 -48.420 1.00 50.06 164 THR A CA 1
ATOM 1322 C C . THR A 1 164 ? 32.655 -41.617 -49.693 1.00 50.06 164 THR A C 1
ATOM 1324 O O . THR A 1 164 ? 31.612 -41.007 -49.891 1.00 50.06 164 THR A O 1
ATOM 1327 N N . LEU A 1 165 ? 33.641 -41.599 -50.592 1.00 42.06 165 LEU A N 1
ATOM 1328 C CA . LEU A 1 165 ? 33.408 -41.314 -52.012 1.00 42.06 165 LEU A CA 1
ATOM 1329 C C . LEU A 1 165 ? 33.774 -42.587 -52.789 1.00 42.06 165 LEU A C 1
ATOM 1331 O O . LEU A 1 165 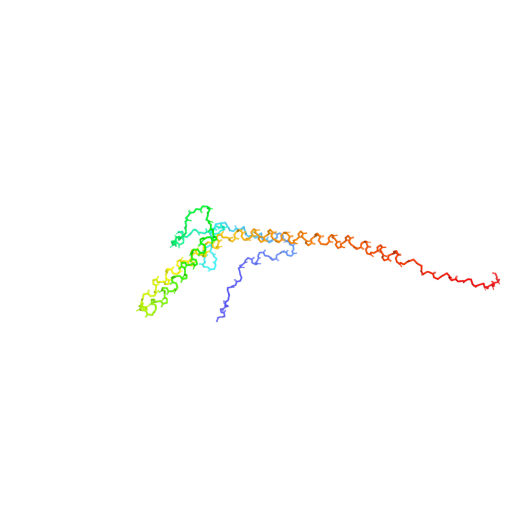? 34.939 -42.993 -52.736 1.00 42.06 165 LEU A O 1
ATOM 1335 N N . PRO A 1 166 ? 32.830 -43.259 -53.478 1.00 41.78 166 PRO A N 1
ATOM 1336 C CA . PRO A 1 166 ? 33.162 -44.434 -54.264 1.00 41.78 166 PRO A CA 1
ATOM 1337 C C . PRO A 1 166 ? 33.943 -43.997 -55.506 1.00 41.78 166 PRO A C 1
ATOM 1339 O O . PRO A 1 166 ? 33.464 -43.249 -56.359 1.00 41.78 166 PRO A O 1
ATOM 1342 N N . ARG A 1 167 ? 35.183 -44.476 -55.590 1.00 41.31 167 ARG A N 1
ATOM 1343 C CA . ARG A 1 167 ? 36.069 -44.348 -56.746 1.00 41.31 167 ARG A CA 1
ATOM 1344 C C . ARG A 1 167 ? 35.520 -45.260 -57.849 1.00 41.31 167 ARG A C 1
ATOM 1346 O O . ARG A 1 167 ? 35.818 -46.451 -57.863 1.00 41.31 167 ARG A O 1
ATOM 1353 N N . ASN A 1 168 ? 34.661 -44.726 -58.719 1.00 37.22 168 ASN A N 1
ATOM 1354 C CA . ASN A 1 168 ? 34.081 -45.505 -59.812 1.00 37.22 168 ASN A CA 1
ATOM 1355 C C . ASN A 1 168 ? 35.175 -45.943 -60.792 1.00 37.22 168 ASN A C 1
ATOM 1357 O O . ASN A 1 168 ? 35.942 -45.132 -61.313 1.00 37.22 168 ASN A O 1
ATOM 1361 N N . GLY A 1 169 ? 35.254 -47.261 -60.960 1.00 38.50 169 GLY A N 1
ATOM 1362 C CA . GLY A 1 169 ? 36.253 -47.961 -61.742 1.00 38.50 169 GLY A CA 1
ATOM 1363 C C . GLY A 1 169 ? 36.118 -47.740 -63.243 1.00 38.50 169 GLY A C 1
ATOM 1364 O O . GLY A 1 169 ? 35.060 -47.422 -63.782 1.00 38.50 169 GLY A O 1
ATOM 1365 N N . ALA A 1 170 ? 37.248 -47.954 -63.904 1.00 42.66 170 ALA A N 1
ATOM 1366 C CA . ALA A 1 170 ? 37.390 -48.006 -65.341 1.00 42.66 170 ALA A CA 1
ATOM 1367 C C . ALA A 1 170 ? 36.428 -49.021 -65.988 1.00 42.66 170 ALA A C 1
ATOM 1369 O O . ALA A 1 170 ? 36.382 -50.189 -65.595 1.00 42.66 170 ALA A O 1
ATOM 1370 N N . HIS A 1 171 ? 35.770 -48.610 -67.074 1.00 37.19 171 HIS A N 1
ATOM 1371 C CA . HIS A 1 171 ? 35.507 -49.523 -68.180 1.00 37.19 171 HIS A CA 1
ATOM 1372 C C . HIS A 1 171 ? 35.634 -48.815 -69.529 1.00 37.19 171 HIS A C 1
ATOM 1374 O O . HIS A 1 171 ? 34.867 -47.928 -69.889 1.00 37.19 171 HIS A O 1
ATOM 1380 N N . ASN A 1 172 ? 36.666 -49.246 -70.242 1.00 40.69 172 ASN A N 1
ATOM 1381 C CA . ASN A 1 172 ? 36.980 -48.990 -71.635 1.00 40.69 172 ASN A CA 1
ATOM 1382 C C . ASN A 1 172 ? 35.891 -49.581 -72.552 1.00 40.69 172 ASN A C 1
ATOM 1384 O O . ASN A 1 172 ? 35.491 -50.729 -72.345 1.00 40.69 172 ASN A O 1
ATOM 1388 N N . ARG A 1 173 ? 35.486 -48.847 -73.597 1.00 35.41 173 ARG A N 1
ATOM 1389 C CA . ARG A 1 173 ? 35.272 -49.423 -74.935 1.00 35.41 173 ARG A CA 1
ATOM 1390 C C . ARG A 1 173 ? 35.291 -48.339 -76.022 1.00 35.41 173 ARG A C 1
ATOM 1392 O O . ARG A 1 173 ? 34.414 -47.486 -76.084 1.00 35.41 173 ARG A O 1
ATOM 1399 N N . ASN A 1 174 ? 36.317 -48.428 -76.865 1.00 39.03 174 ASN A N 1
ATOM 1400 C CA . ASN A 1 174 ? 36.501 -47.749 -78.148 1.00 39.03 174 ASN A CA 1
ATOM 1401 C C . ASN A 1 174 ? 35.247 -47.760 -79.044 1.00 39.03 174 ASN A C 1
ATOM 1403 O O . ASN A 1 174 ? 34.601 -48.798 -79.180 1.00 39.03 174 ASN A O 1
ATOM 1407 N N . SER A 1 175 ? 35.034 -46.676 -79.793 1.00 31.61 175 SER A N 1
ATOM 1408 C CA . SER A 1 175 ? 34.546 -46.745 -81.175 1.00 31.61 175 SER A CA 1
ATOM 1409 C C . SER A 1 175 ? 35.122 -45.571 -81.958 1.00 31.61 175 SER A C 1
ATOM 1411 O O . SER A 1 175 ? 34.852 -44.417 -81.645 1.00 31.61 175 SER A O 1
ATOM 1413 N N . TRP A 1 176 ? 35.949 -45.901 -82.944 1.00 40.56 176 TRP A N 1
ATOM 1414 C CA . TRP A 1 176 ? 36.501 -44.990 -83.935 1.00 40.56 176 TRP A CA 1
ATOM 1415 C C . TRP A 1 176 ? 35.391 -44.430 -84.827 1.00 40.56 176 TRP A C 1
ATOM 1417 O O . TRP A 1 176 ? 34.645 -45.216 -85.409 1.00 40.56 176 TRP A O 1
ATOM 1427 N N . LEU A 1 177 ? 35.330 -43.102 -84.934 1.00 37.53 177 LEU A N 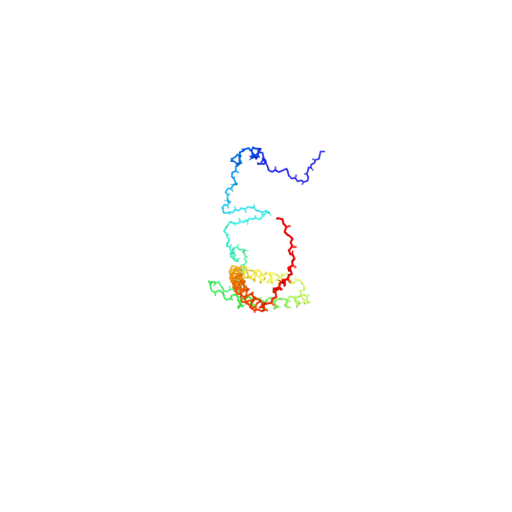1
ATOM 1428 C CA . LEU A 1 177 ? 35.209 -42.312 -86.165 1.00 37.53 177 LEU A CA 1
ATOM 1429 C C . LEU A 1 177 ? 35.846 -40.944 -85.895 1.00 37.53 177 LEU A C 1
ATOM 1431 O O . LEU A 1 177 ? 35.617 -40.413 -84.784 1.00 37.53 177 LEU A O 1
#

Nearest PDB structures (foldseek):
  8ceo-assembly1_i  TM=7.271E-01  e=3.759E-09  Saccharomyces cerevisiae
  7enc-assembly1_g  TM=7.557E-01  e=5.708E-08  Homo sapiens
  7ena-assembly1_g  TM=7.148E-01  e=3.905E-08  Homo sapiens
  5n9j-assembly1_E  TM=6.179E-01  e=2.239E-06  Schizosaccharomyces pombe

Foldseek 3Di:
DDDDPDDDPDPLVVQCPCCVPPVVSRDDDDPDDAAWDADPNDIDHPDPDQDDCVVVVADAPADDDDDDPLVVVLVVLVVVLVVLVVVLVVCCVPPVVPNVVSVVVNVSSVVNNVSSVVVCVVVVVVVVVVVVVVVVVVVVVVVVVVVVVVVVVVVVVVVVDDDDDDPDDDDDDDDDD

InterPro domains:
  IPR009244 Mediator complex, subunit Med7 [PF05983] (4-149)
  IPR009244 Mediator complex, subunit Med7 [PTHR21428] (2-150)
  IPR037212 Mediator complex, subunit Med7/Med21-like [SSF140718] (66-150)
  IPR044888 Mediator complex, subunit Med7 superfmaily [G3DSA:6.10.140.200] (65-155)

Mean predicted aligned error: 13.57 Å

Radius of gyration: 36.7 Å; Cα contacts (8 Å, |Δi|>4): 72; chains: 1; bounding box: 75×69×113 Å

pLDDT: mean 82.96, std 17.07, range [31.61, 98.5]

Secondary structure (DSSP, 8-state):
----SSPPPPGGGGGGTTTTT-TTSSPPPPPPP-SEEEETTEEEESS-----TTTTT----S--SS---HHHHHHHHHHHHHHHHHHHHHHHHH-GGGHHHHHHHHHHHHHHHHHHHHHHHHHHHHHHHHHHHHHHHHHHHHHHHHHHHHHHHHHHHHHH-------PPP-------